Protein AF-A0A6C0KC96-F1 (afdb_monomer_lite)

Organism: NCBI:txid1070528

pLDDT: mean 75.8, std 28.26, range [30.97, 98.88]

Radius of gyration: 37.31 Å; chains: 1; bounding box: 125×74×124 Å

Foldseek 3Di:
DDDDDDDDDDDDDDDDDDDDDDDDDDDDDDDDDDDDDDDDDDDDDDDDDDDDDDDDDDDDDDDDDDDDDDDDDDDDDDDDDDDDDDDDDDDDDDDDDDDDDDDDDDDPPPPVVVVVVVVPPPPQQQFAFEKEWEDDLDDDTADDPPQAAEQEQECSDDPPDLSVCQRYQQHQDQDQDPQPRQTFRGNQLQLQLFWDWDPDDNVVSNVVSSPDNHRDNHDPPCVPTDGPFGDHPNGPDTHHPLRCCLVPVLVSSLVSRCPGPVLVVLLVCSSVHHYHYYYDNQTDADPVRHMHMDTDDLVVLLVVSPDPSTDDDSSNSSSCSSNVNDSVSND

Secondary structure (DSSP, 8-state):
-----------------------------------------------------------------------------------------------------------GGGTHHHHHHHTT----PPPPPEEEEEB-SSS-BPPPPTTPEEEE-STTS-TT-HHHHHH-TTS---EEPTTT--EESSHHHHHHHTEEETTS-HHHHHHHHHH--S--SS-TT-TTPPEEEE--TT----B-HHHHIIIIIHHHHHHHHTTSHHHHHHHHHHHTT--EEEEETTS-B-TT--B-EEE--HHHHHHHHH-SSS---HHHHHHHHHTT--HHHH-

Structure (mmCIF, N/CA/C/O backbone):
data_AF-A0A6C0KC96-F1
#
_entry.id   AF-A0A6C0KC96-F1
#
loop_
_atom_site.group_PDB
_atom_site.id
_atom_site.type_symbol
_atom_site.label_atom_id
_atom_site.label_alt_id
_atom_site.label_comp_id
_atom_site.label_asym_id
_atom_site.label_entity_id
_atom_site.label_seq_id
_atom_site.pdbx_PDB_ins_code
_atom_site.Cartn_x
_atom_site.Cartn_y
_atom_site.Cartn_z
_atom_site.occupancy
_atom_site.B_iso_or_equiv
_atom_site.auth_seq_id
_atom_site.auth_comp_id
_atom_site.auth_asym_id
_atom_site.auth_atom_id
_atom_site.pdbx_PDB_model_num
ATOM 1 N N . MET A 1 1 ? 73.145 14.443 21.685 1.00 40.41 1 MET A N 1
ATOM 2 C CA . MET A 1 1 ? 72.571 13.909 20.426 1.00 40.41 1 MET A CA 1
ATOM 3 C C . MET A 1 1 ? 71.221 14.600 20.221 1.00 40.41 1 MET A C 1
ATOM 5 O O . MET A 1 1 ? 70.406 14.509 21.122 1.00 40.41 1 MET A O 1
ATOM 9 N N . LYS A 1 2 ? 71.112 15.596 19.320 1.00 38.34 2 LYS A N 1
ATOM 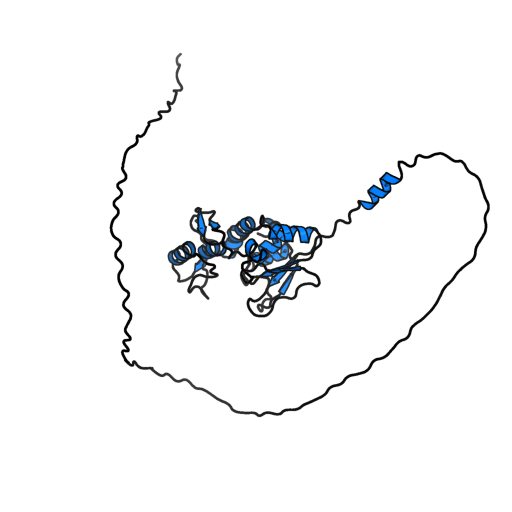10 C CA . LYS A 1 2 ? 70.450 15.511 17.985 1.00 38.34 2 LYS A CA 1
ATOM 11 C C . LYS A 1 2 ? 69.040 14.876 18.108 1.00 38.34 2 LYS A C 1
ATOM 13 O O . LYS A 1 2 ? 68.979 13.737 18.534 1.00 38.34 2 LYS A O 1
ATOM 18 N N . THR A 1 3 ? 67.893 15.512 17.833 1.00 42.28 3 THR A N 1
ATOM 19 C CA . THR A 1 3 ? 67.518 16.451 16.749 1.00 42.28 3 THR A CA 1
ATOM 20 C C . THR A 1 3 ? 66.146 17.107 17.020 1.00 42.28 3 THR A C 1
ATOM 22 O O . THR A 1 3 ? 65.276 16.501 17.635 1.00 42.28 3 THR A O 1
ATOM 25 N N . GLN A 1 4 ? 65.968 18.330 16.502 1.00 41.19 4 GLN A N 1
ATOM 26 C CA . GLN A 1 4 ? 64.713 19.087 16.335 1.00 41.19 4 GLN A CA 1
ATOM 27 C C . GLN A 1 4 ? 63.943 18.688 15.048 1.00 41.19 4 GLN A C 1
ATOM 29 O O . GLN A 1 4 ? 64.511 18.015 14.191 1.00 41.19 4 GLN A O 1
ATOM 34 N N . SER A 1 5 ? 62.748 19.291 14.873 1.00 40.44 5 SER A N 1
ATOM 35 C CA . SER A 1 5 ? 61.930 19.476 13.642 1.00 40.44 5 SER A CA 1
ATOM 36 C C . SER A 1 5 ? 60.898 18.388 13.317 1.00 40.44 5 SER A C 1
ATOM 38 O O . SER A 1 5 ? 61.163 17.213 13.499 1.00 40.44 5 SER A O 1
ATOM 40 N N . ALA A 1 6 ? 59.718 18.656 12.750 1.00 38.34 6 ALA A N 1
ATOM 41 C CA . ALA A 1 6 ? 58.955 19.867 12.431 1.00 38.34 6 ALA A CA 1
ATOM 42 C C . ALA A 1 6 ? 57.560 19.387 11.969 1.00 38.34 6 ALA A C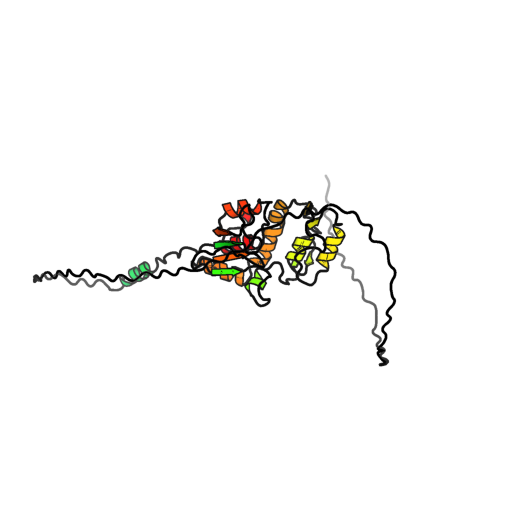 1
ATOM 44 O O . ALA A 1 6 ? 57.478 18.385 11.260 1.00 38.34 6 ALA A O 1
ATOM 45 N N . VAL A 1 7 ? 56.476 20.105 12.280 1.00 44.81 7 VAL A N 1
ATOM 46 C CA . VAL A 1 7 ? 55.175 19.906 11.611 1.00 44.81 7 VAL A CA 1
ATOM 47 C C . VAL A 1 7 ? 54.774 21.217 10.949 1.00 44.81 7 VAL A C 1
ATOM 49 O O . VAL A 1 7 ? 54.583 22.243 11.598 1.00 44.81 7 VAL A O 1
ATOM 52 N N . LYS A 1 8 ? 54.741 21.173 9.615 1.00 43.38 8 LYS A N 1
ATOM 53 C CA . LYS A 1 8 ? 54.469 22.292 8.716 1.00 43.38 8 LYS A CA 1
ATOM 54 C C . LYS A 1 8 ? 52.970 22.570 8.604 1.00 43.38 8 LYS A C 1
ATOM 56 O O . LYS A 1 8 ? 52.162 21.677 8.378 1.00 43.38 8 LYS A O 1
ATOM 61 N N . SER A 1 9 ? 52.678 23.864 8.677 1.00 37.19 9 SER A N 1
ATOM 62 C CA . SER A 1 9 ? 51.462 24.570 8.278 1.00 37.19 9 SER A CA 1
ATOM 63 C C . SER A 1 9 ? 51.056 24.289 6.821 1.00 37.19 9 SER A C 1
ATOM 65 O O . SER A 1 9 ? 51.895 24.354 5.919 1.00 37.19 9 SER A O 1
ATOM 67 N N . ILE A 1 10 ? 49.763 24.029 6.584 1.00 46.00 10 ILE A N 1
ATOM 68 C CA . ILE A 1 10 ? 49.153 23.978 5.247 1.00 46.00 10 ILE A CA 1
ATOM 69 C C . ILE A 1 10 ? 48.284 25.227 5.049 1.00 46.00 10 ILE A C 1
ATOM 71 O O . ILE A 1 10 ? 47.253 25.420 5.690 1.00 46.00 10 ILE A O 1
ATOM 75 N N . ARG A 1 11 ? 48.752 26.069 4.123 1.00 39.22 11 ARG A N 1
ATOM 76 C CA . ARG A 1 11 ? 48.100 27.247 3.538 1.00 39.22 11 ARG A CA 1
ATOM 77 C C . ARG A 1 11 ? 46.810 26.866 2.806 1.00 39.22 11 ARG A C 1
ATOM 79 O O . ARG A 1 11 ? 46.846 26.042 1.896 1.00 39.22 11 ARG A O 1
ATOM 86 N N . SER A 1 12 ? 45.721 27.584 3.080 1.00 38.50 12 SER A N 1
ATOM 87 C CA . SER A 1 12 ? 44.606 27.721 2.140 1.00 38.50 12 SER A CA 1
ATOM 88 C C . SER A 1 12 ? 44.938 28.825 1.125 1.00 38.50 12 SER A C 1
ATOM 90 O O . SER A 1 12 ? 45.419 29.905 1.473 1.00 38.50 12 SER A O 1
ATOM 92 N N . HIS A 1 13 ? 44.758 28.539 -0.163 1.00 39.88 13 HIS A N 1
ATOM 93 C CA . HIS A 1 13 ? 44.816 29.524 -1.242 1.00 39.88 13 HIS A CA 1
ATOM 94 C C . HIS A 1 13 ? 43.459 29.537 -1.938 1.00 39.88 13 HIS A C 1
ATOM 96 O O . HIS A 1 13 ? 43.096 28.622 -2.671 1.00 39.88 13 HIS A O 1
ATOM 102 N N . ARG A 1 14 ? 42.708 30.606 -1.673 1.00 38.00 14 ARG A N 1
ATOM 103 C CA . ARG A 1 14 ? 41.451 30.966 -2.325 1.00 38.00 14 ARG A CA 1
ATOM 104 C C . ARG A 1 14 ? 41.809 31.740 -3.596 1.00 38.00 14 ARG A C 1
ATOM 106 O O . ARG A 1 14 ? 42.224 32.891 -3.505 1.00 38.00 14 ARG A O 1
ATOM 113 N N . LYS A 1 15 ? 41.687 31.115 -4.771 1.00 40.84 15 LYS A N 1
ATOM 114 C CA . LYS A 1 15 ? 41.769 31.818 -6.061 1.00 40.84 15 LYS A CA 1
ATOM 115 C C . LYS A 1 15 ? 40.372 32.104 -6.600 1.00 40.84 15 LYS A C 1
ATOM 117 O O . LYS A 1 15 ? 39.540 31.216 -6.750 1.00 40.84 15 LYS A O 1
ATOM 122 N N . GLN A 1 16 ? 40.173 33.390 -6.854 1.00 40.06 16 GLN A N 1
ATOM 123 C CA . GLN A 1 16 ? 39.094 34.012 -7.604 1.00 40.06 16 GLN A CA 1
ATOM 124 C C . GLN A 1 16 ? 39.029 33.442 -9.028 1.00 40.06 16 GLN A C 1
ATOM 126 O O . GLN A 1 16 ? 40.066 33.223 -9.654 1.00 40.06 16 GLN A O 1
ATOM 131 N N . THR A 1 17 ? 37.822 33.282 -9.567 1.00 40.19 17 THR A N 1
ATOM 132 C CA . THR A 1 17 ? 37.597 33.257 -11.017 1.00 40.19 17 THR A CA 1
ATOM 133 C C . THR A 1 17 ? 36.576 34.322 -11.384 1.00 40.19 17 THR A C 1
ATOM 135 O O . THR A 1 17 ? 35.610 34.578 -10.667 1.00 40.19 17 THR A O 1
ATOM 138 N N . ALA A 1 18 ? 36.912 35.018 -12.463 1.00 36.16 18 ALA A N 1
ATOM 139 C CA . ALA A 1 18 ? 36.347 36.272 -12.900 1.00 36.16 18 ALA A CA 1
ATOM 140 C C . ALA A 1 18 ? 35.132 36.093 -13.817 1.00 36.16 18 ALA A C 1
ATOM 142 O O . ALA A 1 18 ? 34.969 35.089 -14.508 1.00 36.16 18 ALA A O 1
ATOM 143 N N . ALA A 1 19 ? 34.334 37.155 -13.846 1.00 36.44 19 ALA A N 1
ATOM 144 C CA . ALA A 1 19 ? 33.278 37.436 -14.798 1.00 36.44 19 ALA A CA 1
ATOM 145 C C . ALA A 1 19 ? 33.765 37.491 -16.257 1.00 36.44 19 ALA A C 1
ATOM 147 O O . ALA A 1 19 ? 34.846 38.015 -16.527 1.00 36.44 19 ALA A O 1
ATOM 148 N N . LYS A 1 20 ? 32.896 37.081 -17.195 1.00 36.94 20 LYS A N 1
ATOM 149 C CA . LYS A 1 20 ? 32.518 37.835 -18.412 1.00 36.94 20 LYS A CA 1
ATOM 150 C C . LYS A 1 20 ? 31.542 37.041 -19.293 1.00 36.94 20 LYS A C 1
ATOM 152 O O . LYS A 1 20 ? 31.580 35.819 -19.325 1.00 36.94 20 LYS A O 1
ATOM 157 N N . SER A 1 21 ? 30.795 37.811 -20.096 1.00 36.47 21 SER A N 1
ATOM 158 C CA . SER A 1 21 ? 29.948 37.455 -21.253 1.00 36.47 21 SER A CA 1
ATOM 159 C C . SER A 1 21 ? 28.468 37.161 -20.944 1.00 36.47 21 SER A C 1
ATOM 161 O O . SER A 1 21 ? 28.174 36.340 -20.093 1.00 36.47 21 SER A O 1
ATOM 163 N N . ARG A 1 22 ? 27.470 37.754 -21.619 1.00 38.72 22 ARG A N 1
ATOM 164 C CA . ARG A 1 22 ? 27.436 38.733 -22.724 1.00 38.72 22 ARG A CA 1
ATOM 165 C C . ARG A 1 22 ? 26.003 39.274 -22.870 1.00 38.72 22 ARG A C 1
ATOM 167 O O . ARG A 1 22 ? 25.051 38.723 -22.333 1.00 38.72 22 ARG A O 1
ATOM 174 N N . GLN A 1 23 ? 25.919 40.381 -23.594 1.00 37.22 23 GLN A N 1
ATOM 175 C CA . GLN A 1 23 ? 24.811 41.318 -23.728 1.00 37.22 23 GLN A CA 1
ATOM 176 C C . GLN A 1 23 ? 23.519 40.787 -24.361 1.00 37.22 23 GLN A C 1
ATOM 178 O O . GLN A 1 23 ? 23.512 40.003 -25.306 1.00 37.22 23 GLN A O 1
ATOM 183 N N . SER A 1 24 ? 22.438 41.405 -23.885 1.00 36.34 24 SER A N 1
ATOM 184 C CA . SER A 1 24 ? 21.162 41.635 -24.558 1.00 36.34 24 SER A CA 1
ATOM 185 C C . SER A 1 24 ? 21.343 42.212 -25.970 1.00 36.34 24 SER A C 1
ATOM 187 O O . SER A 1 24 ? 22.037 43.215 -26.128 1.00 36.34 24 SER A O 1
ATOM 189 N N . THR A 1 25 ? 20.605 41.695 -26.954 1.00 35.97 25 THR A N 1
ATOM 190 C CA . THR A 1 25 ? 19.983 42.543 -27.983 1.00 35.97 25 THR A CA 1
ATOM 191 C C . THR A 1 25 ? 18.600 42.015 -28.353 1.00 35.97 25 THR A C 1
ATOM 193 O O . THR A 1 25 ? 18.392 40.864 -28.722 1.00 35.97 25 THR A O 1
ATOM 196 N N . ARG A 1 26 ? 17.644 42.927 -28.210 1.00 34.97 26 ARG A N 1
ATOM 197 C CA . ARG A 1 26 ? 16.236 42.862 -28.577 1.00 34.97 26 ARG A CA 1
ATOM 198 C C . ARG A 1 26 ? 16.120 43.234 -30.058 1.00 34.97 26 ARG A C 1
ATOM 200 O O . ARG A 1 26 ? 16.542 44.323 -30.434 1.00 34.97 26 ARG A O 1
ATOM 207 N N . LYS A 1 27 ? 15.499 42.387 -30.879 1.00 36.56 27 LYS A N 1
ATOM 208 C CA . LYS A 1 27 ? 14.882 42.802 -32.149 1.00 36.56 27 LYS A CA 1
ATOM 209 C C . LYS A 1 27 ? 13.474 42.221 -32.235 1.00 36.56 27 LYS A C 1
ATOM 211 O O . LYS A 1 27 ? 13.284 41.016 -32.331 1.00 36.56 27 LYS A O 1
ATOM 216 N N . GLN A 1 28 ? 12.499 43.121 -32.155 1.00 39.00 28 GLN A N 1
ATOM 217 C CA . GLN A 1 28 ? 11.132 42.909 -32.615 1.00 39.00 28 GLN A CA 1
ATOM 218 C C . GLN A 1 28 ? 11.131 42.896 -34.146 1.00 39.00 28 GLN A C 1
ATOM 220 O O . GLN A 1 28 ? 11.844 43.699 -34.746 1.00 39.00 28 GLN A O 1
ATOM 225 N N . THR A 1 29 ? 10.300 42.060 -34.771 1.00 32.44 29 THR A N 1
ATOM 226 C CA . THR A 1 29 ? 9.434 42.469 -35.894 1.00 32.44 29 THR A CA 1
ATOM 227 C C . THR A 1 29 ? 8.488 41.347 -36.333 1.00 32.44 29 THR A C 1
ATOM 229 O O . THR A 1 29 ? 8.838 40.174 -36.337 1.00 32.44 29 THR A O 1
ATOM 232 N N . ALA A 1 30 ? 7.311 41.800 -36.774 1.00 33.97 30 ALA A N 1
ATOM 233 C CA . ALA A 1 30 ? 6.415 41.206 -37.766 1.00 33.97 30 ALA A CA 1
ATOM 234 C C . ALA A 1 30 ? 5.480 40.051 -37.356 1.00 33.97 30 ALA A C 1
ATOM 236 O O . ALA A 1 30 ? 5.694 38.872 -37.623 1.00 33.97 30 ALA A O 1
ATOM 237 N N . VAL A 1 31 ? 4.316 40.485 -36.870 1.00 39.34 31 VAL A N 1
ATOM 238 C CA . VAL A 1 31 ? 2.995 39.912 -37.159 1.00 39.34 31 VAL A CA 1
ATOM 239 C C . VAL A 1 31 ? 2.849 39.611 -38.658 1.00 39.34 31 VAL A C 1
ATOM 241 O O . VAL A 1 31 ? 2.975 40.517 -39.480 1.00 39.34 31 VAL A O 1
ATOM 244 N N . LYS A 1 32 ? 2.481 38.374 -39.009 1.00 38.28 32 LYS A N 1
ATOM 245 C CA . LYS A 1 32 ? 1.709 38.066 -40.223 1.00 38.28 32 LYS A CA 1
ATOM 246 C C . LYS A 1 32 ? 0.744 36.918 -39.946 1.00 38.28 32 LYS A C 1
ATOM 248 O O . LYS A 1 32 ? 1.119 35.757 -39.831 1.00 38.28 32 LYS A O 1
ATOM 253 N N . SER A 1 33 ? -0.525 37.293 -39.8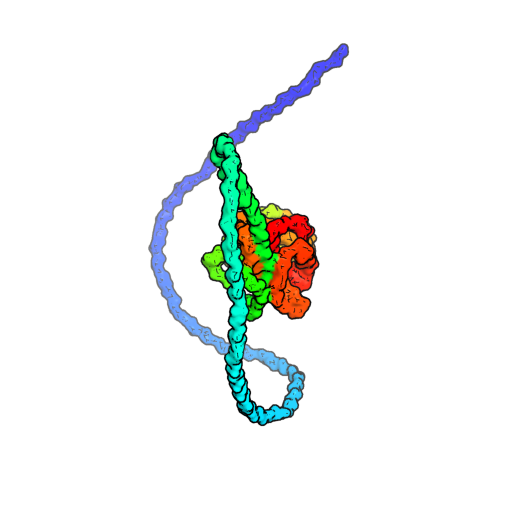52 1.00 39.94 33 SER A N 1
ATOM 254 C CA . SER A 1 33 ? -1.670 36.424 -40.061 1.00 39.94 33 SER A CA 1
ATOM 255 C C . SER A 1 33 ? -1.626 35.830 -41.473 1.00 39.94 33 SER A C 1
ATOM 257 O O . SER A 1 33 ? -1.272 36.531 -42.423 1.00 39.94 33 SER A O 1
ATOM 259 N N . ARG A 1 34 ? -2.033 34.563 -41.625 1.00 34.47 34 ARG A N 1
ATOM 260 C CA . ARG A 1 34 ? -2.891 34.100 -42.732 1.00 34.47 34 ARG A CA 1
ATOM 261 C C . ARG A 1 34 ? -3.211 32.603 -42.642 1.00 34.47 34 ARG A C 1
ATOM 263 O O . ARG A 1 34 ? -2.334 31.759 -42.723 1.00 34.47 34 ARG A O 1
ATOM 270 N N . ARG A 1 35 ? -4.526 32.365 -42.619 1.00 35.19 35 ARG A N 1
ATOM 271 C CA . ARG A 1 35 ? -5.287 31.346 -43.360 1.00 35.19 35 ARG A CA 1
ATOM 272 C C . ARG A 1 35 ? -5.022 29.860 -43.090 1.00 35.19 35 ARG A C 1
ATOM 274 O O . ARG A 1 35 ? -4.103 29.249 -43.618 1.00 35.19 35 ARG A O 1
ATOM 281 N N . SER A 1 36 ? -6.022 29.264 -42.444 1.00 39.75 36 SER A N 1
ATOM 282 C CA . SER A 1 36 ? -6.514 27.912 -42.716 1.00 39.75 36 SER A CA 1
ATOM 283 C C . SER A 1 36 ? -6.701 27.650 -44.218 1.00 39.75 36 SER A C 1
ATOM 285 O O . SER A 1 36 ? -7.145 28.543 -44.948 1.00 39.75 36 SER A O 1
ATOM 287 N N . PRO A 1 37 ? -6.544 26.387 -44.639 1.00 40.59 37 PRO A N 1
ATOM 288 C CA . PRO A 1 37 ? -7.444 25.826 -45.631 1.00 40.59 37 PRO A CA 1
ATOM 289 C C . PRO A 1 37 ? -8.103 24.538 -45.129 1.00 40.59 37 PRO A C 1
ATOM 291 O O . PRO A 1 37 ? -7.468 23.546 -44.780 1.00 40.59 37 PRO A O 1
ATOM 294 N N . SER A 1 38 ? -9.429 24.580 -45.148 1.00 34.31 38 SER A N 1
ATOM 295 C CA . SER A 1 38 ? -10.322 23.431 -45.211 1.00 34.31 38 SER A CA 1
ATOM 296 C C . SER A 1 38 ? -10.179 22.658 -46.531 1.00 34.31 38 SER A C 1
ATOM 298 O O . SER A 1 38 ? -9.883 23.268 -47.557 1.00 34.31 38 SER A O 1
ATOM 300 N N . LYS A 1 39 ? -10.637 21.395 -46.499 1.00 35.88 39 LYS A N 1
ATOM 301 C CA . LYS A 1 39 ? -10.998 20.478 -47.607 1.00 35.88 39 LYS A CA 1
ATOM 302 C C . LYS A 1 39 ? -9.859 19.583 -48.123 1.00 35.88 39 LYS A C 1
ATOM 304 O O . LYS A 1 39 ? -8.983 20.014 -48.854 1.00 35.88 39 LYS A O 1
ATOM 309 N N . SER A 1 40 ? -9.986 18.268 -47.957 1.00 33.56 40 SER A N 1
ATOM 310 C CA . SER A 1 40 ? -10.797 17.452 -48.872 1.00 33.56 40 SER A CA 1
ATOM 311 C C . SER A 1 40 ? -10.663 15.951 -48.587 1.00 33.56 40 SER A C 1
ATOM 313 O O . SER A 1 40 ? -9.598 15.393 -48.356 1.00 33.56 40 SER A O 1
ATOM 315 N N . ARG A 1 41 ? -11.833 15.325 -48.623 1.00 37.03 41 ARG A N 1
ATOM 316 C CA . ARG A 1 41 ? -12.138 13.904 -48.718 1.00 37.03 41 ARG A CA 1
ATOM 317 C C . ARG A 1 41 ? -11.405 13.278 -49.915 1.00 37.03 41 ARG A C 1
ATOM 319 O O . ARG A 1 41 ? -11.652 13.683 -51.046 1.00 37.03 41 ARG A O 1
ATOM 326 N N . LYS A 1 42 ? -10.591 12.246 -49.681 1.00 37.12 42 LYS A N 1
ATOM 327 C CA . LYS A 1 42 ? -10.262 11.231 -50.693 1.00 37.12 42 LYS A CA 1
ATOM 328 C C . LYS A 1 42 ? -10.606 9.854 -50.141 1.00 37.12 42 LYS A C 1
ATOM 330 O O . LYS A 1 42 ? -9.958 9.346 -49.235 1.00 37.12 42 LYS A O 1
ATOM 335 N N . GLN A 1 43 ? -11.686 9.302 -50.686 1.00 35.78 43 GLN A N 1
ATOM 336 C CA . GLN A 1 43 ? -11.931 7.870 -50.723 1.00 35.78 43 GLN A CA 1
ATOM 337 C C . GLN A 1 43 ? -10.942 7.263 -51.720 1.00 35.78 43 GLN A C 1
ATOM 339 O O . GLN A 1 43 ? -10.832 7.752 -52.843 1.00 35.78 43 GLN A O 1
ATOM 344 N N . THR A 1 44 ? -10.274 6.184 -51.334 1.00 35.62 44 THR A N 1
ATOM 345 C CA . THR A 1 44 ? -9.742 5.202 -52.278 1.00 35.62 44 THR A CA 1
ATOM 346 C C . THR A 1 44 ? -10.136 3.815 -51.804 1.00 35.62 44 THR A C 1
ATOM 348 O O . THR A 1 44 ? -10.041 3.464 -50.629 1.00 35.62 44 THR A O 1
ATOM 351 N N . ALA A 1 45 ? -10.676 3.078 -52.763 1.00 31.78 45 ALA A N 1
ATOM 352 C CA . ALA A 1 45 ? -11.253 1.763 -52.647 1.00 31.78 45 ALA A CA 1
ATOM 353 C C . ALA A 1 45 ? -10.184 0.661 -52.553 1.00 31.78 45 ALA A C 1
ATOM 355 O O . ALA A 1 45 ? -9.109 0.765 -53.135 1.00 31.78 45 ALA A O 1
ATOM 356 N N . VAL A 1 46 ? -10.567 -0.402 -51.840 1.00 32.84 46 VAL A N 1
ATOM 357 C CA . VAL A 1 46 ? -10.429 -1.824 -52.195 1.00 32.84 46 VAL A CA 1
ATOM 358 C C . VAL A 1 46 ? -9.070 -2.292 -52.734 1.00 32.84 46 VAL A C 1
ATOM 360 O O . VAL A 1 46 ? -8.742 -2.115 -53.903 1.00 32.84 46 VAL A O 1
ATOM 363 N N . LYS A 1 47 ? -8.384 -3.110 -51.925 1.00 35.28 47 LYS A N 1
ATOM 364 C CA . LYS A 1 47 ? -7.743 -4.333 -52.424 1.00 35.28 47 LYS A CA 1
ATOM 365 C C . LYS A 1 47 ? -7.937 -5.474 -51.428 1.00 35.28 47 LYS A C 1
ATOM 367 O O . LYS A 1 47 ? -7.510 -5.423 -50.279 1.00 35.28 47 LYS A O 1
ATOM 372 N N . SER A 1 48 ? -8.652 -6.471 -51.924 1.00 36.00 48 SER A N 1
ATOM 373 C CA . SER A 1 48 ? -8.896 -7.797 -51.38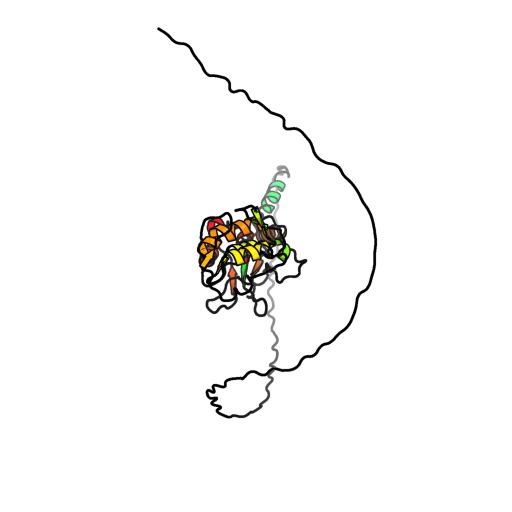2 1.00 36.00 48 SER A CA 1
ATOM 374 C C . SER A 1 48 ? -7.594 -8.547 -51.094 1.00 36.00 48 SER A C 1
ATOM 376 O O . SER A 1 48 ? -6.660 -8.506 -51.893 1.00 36.00 48 SER A O 1
ATOM 378 N N . ARG A 1 49 ? -7.558 -9.305 -49.991 1.00 35.00 49 ARG A N 1
ATOM 379 C CA . ARG A 1 49 ? -6.689 -10.482 -49.858 1.00 35.00 49 ARG A CA 1
ATOM 380 C C . ARG A 1 49 ? -7.282 -11.499 -48.878 1.00 35.00 49 ARG A C 1
ATOM 382 O O . ARG A 1 49 ? -7.271 -11.310 -47.670 1.00 35.00 49 ARG A O 1
ATOM 389 N N . GLN A 1 50 ? -7.848 -12.536 -49.495 1.00 36.56 50 GLN A N 1
ATOM 390 C CA . GLN A 1 50 ? -7.850 -13.952 -49.118 1.00 36.56 50 GLN A CA 1
ATOM 391 C C . GLN A 1 50 ? -7.913 -14.307 -47.626 1.00 36.56 50 GLN A C 1
ATOM 393 O O . GLN A 1 50 ? -6.907 -14.442 -46.936 1.00 36.56 50 GLN A O 1
ATOM 398 N N . SER A 1 51 ? -9.134 -14.614 -47.198 1.00 32.34 51 SER A N 1
ATOM 399 C CA . SER A 1 51 ? -9.434 -15.537 -46.111 1.00 32.34 51 SER A CA 1
ATOM 400 C C . SER A 1 51 ? -9.105 -16.975 -46.527 1.00 32.34 51 SER A C 1
ATOM 402 O O . SER A 1 51 ? -9.710 -17.497 -47.464 1.00 32.34 51 SER A O 1
ATO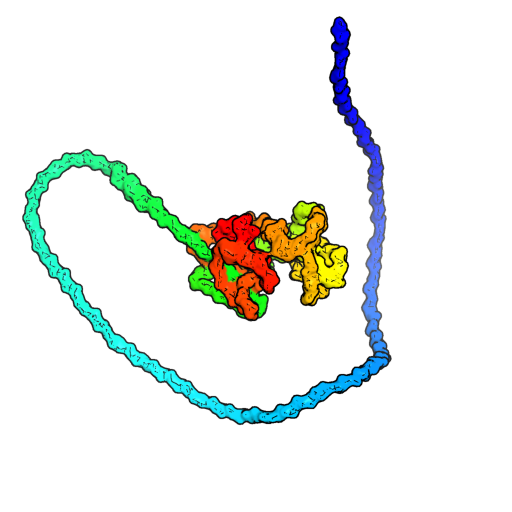M 404 N N . THR A 1 52 ? -8.198 -17.639 -45.811 1.00 37.38 52 THR A N 1
ATOM 405 C CA . THR A 1 52 ? -8.070 -19.099 -45.843 1.00 37.38 52 THR A CA 1
ATOM 406 C C . THR A 1 52 ? -8.882 -19.710 -44.706 1.00 37.38 52 THR A C 1
ATOM 408 O O . THR A 1 52 ? -8.638 -19.511 -43.519 1.00 37.38 52 THR A O 1
ATOM 411 N N . SER A 1 53 ? -9.901 -20.456 -45.113 1.00 32.28 53 SER A N 1
ATOM 412 C CA . SER A 1 53 ? -10.765 -21.296 -44.298 1.00 32.28 53 SER A CA 1
ATOM 413 C C . SER A 1 53 ? -10.028 -22.535 -43.790 1.00 32.28 53 SER A C 1
ATOM 415 O O . SER A 1 53 ? -9.487 -23.296 -44.593 1.00 32.28 53 SER A O 1
ATOM 417 N N . LYS A 1 54 ? -10.121 -22.831 -42.490 1.00 38.56 54 LYS A N 1
ATOM 418 C CA . LYS A 1 54 ? -10.108 -24.219 -42.005 1.00 38.56 54 LYS A CA 1
ATOM 419 C C . LYS A 1 54 ? -11.244 -24.433 -41.013 1.00 38.56 54 LYS A C 1
ATOM 421 O O . LYS A 1 54 ? -11.292 -23.842 -39.940 1.00 38.56 54 LYS A O 1
ATOM 426 N N . SER A 1 55 ? -12.175 -25.280 -41.442 1.00 34.38 55 SER A N 1
ATOM 427 C CA . SER A 1 55 ? -13.331 -25.754 -40.697 1.00 34.38 55 SER A CA 1
ATOM 428 C C . SER A 1 55 ? -12.916 -26.664 -39.540 1.00 34.38 55 SER A C 1
ATOM 430 O O . SER A 1 55 ? -12.044 -27.514 -39.730 1.00 34.38 55 SER A O 1
ATOM 432 N N . ARG A 1 56 ? -13.624 -26.603 -38.406 1.00 34.91 56 ARG A N 1
ATOM 433 C CA . ARG A 1 56 ? -13.867 -27.805 -37.597 1.00 34.91 56 ARG A CA 1
ATOM 434 C C . ARG A 1 56 ? -15.141 -27.676 -36.754 1.00 34.91 56 ARG A C 1
ATOM 436 O O . ARG A 1 56 ? -15.161 -27.009 -35.732 1.00 34.91 56 ARG A O 1
ATOM 443 N N . LYS A 1 57 ? -16.176 -28.348 -37.267 1.00 35.31 57 LYS A N 1
ATOM 444 C CA . LYS A 1 57 ? -17.289 -29.050 -36.601 1.00 35.31 57 LYS A CA 1
ATOM 445 C C . LYS A 1 57 ? -17.984 -28.361 -35.416 1.00 35.31 57 LYS A C 1
ATOM 447 O O . LYS A 1 57 ? -17.555 -28.457 -34.274 1.00 35.31 57 LYS A O 1
ATOM 452 N N . GLN A 1 58 ? -19.161 -27.815 -35.722 1.00 33.28 58 GLN A N 1
ATOM 453 C CA . GLN A 1 58 ? -20.290 -27.728 -34.800 1.00 33.28 58 GLN A CA 1
ATOM 454 C C . GLN A 1 58 ? -20.957 -29.107 -34.683 1.00 33.28 58 GLN A C 1
ATOM 456 O O . GLN A 1 58 ? -21.231 -29.751 -35.695 1.00 33.28 58 GLN A O 1
ATOM 461 N N . THR A 1 59 ? -21.275 -29.522 -33.462 1.00 33.78 59 THR A N 1
ATOM 462 C CA . THR A 1 59 ? -22.342 -30.487 -33.174 1.00 33.78 59 THR A CA 1
ATOM 463 C C . THR A 1 59 ? -23.390 -29.760 -32.349 1.00 33.78 59 THR A C 1
ATOM 465 O O . THR A 1 59 ? -23.152 -29.416 -31.194 1.00 33.78 59 THR A O 1
ATOM 468 N N . ALA A 1 60 ? -24.535 -29.496 -32.974 1.00 30.97 60 ALA A N 1
ATOM 469 C CA . ALA A 1 60 ? -25.757 -29.075 -32.313 1.00 30.97 60 ALA A CA 1
ATOM 470 C C . ALA A 1 60 ? -26.569 -30.326 -31.956 1.00 30.97 60 ALA A C 1
ATOM 472 O O . ALA A 1 60 ? -26.820 -31.161 -32.824 1.00 30.97 60 ALA A O 1
ATOM 473 N N . VAL A 1 61 ? -27.020 -30.429 -30.706 1.00 34.31 61 VAL A N 1
ATOM 474 C CA . VAL A 1 61 ? -28.131 -31.308 -30.325 1.00 34.31 61 VAL A CA 1
ATOM 475 C C . VAL A 1 61 ? -29.259 -30.433 -29.794 1.00 34.31 61 VAL A C 1
ATOM 477 O O . VAL A 1 61 ? -29.066 -29.540 -28.972 1.00 34.31 61 VAL A O 1
ATOM 480 N N . LYS A 1 62 ? -30.431 -30.679 -30.376 1.00 35.75 62 LYS A N 1
ATOM 481 C CA . LYS A 1 62 ? -31.708 -30.000 -30.195 1.00 35.75 62 LYS A CA 1
ATOM 482 C C . LYS A 1 62 ? -32.379 -30.329 -28.854 1.00 35.75 62 LYS A C 1
ATOM 484 O O . LYS A 1 62 ? -32.298 -31.446 -28.359 1.00 35.75 62 LYS A O 1
ATOM 489 N N . SER A 1 63 ? -33.246 -29.387 -28.476 1.00 32.75 63 SER A N 1
ATOM 490 C CA . SER A 1 63 ? -34.569 -29.556 -27.844 1.00 32.75 63 SER A CA 1
ATOM 491 C C . SER A 1 63 ? -34.658 -29.821 -26.338 1.00 32.75 63 SER A C 1
ATOM 493 O O . SER A 1 63 ? -34.255 -30.867 -25.849 1.00 32.75 63 SER A O 1
ATOM 495 N N . ARG A 1 64 ? -35.342 -28.922 -25.618 1.00 33.88 64 ARG A N 1
ATOM 496 C CA . ARG A 1 64 ? -36.773 -29.017 -25.235 1.00 33.88 64 ARG A CA 1
ATOM 497 C C . ARG A 1 64 ? -37.140 -27.760 -24.427 1.00 33.88 64 ARG A C 1
ATOM 499 O O . ARG A 1 64 ? -36.398 -27.349 -23.550 1.00 33.88 64 ARG A O 1
ATOM 506 N N . GLN A 1 65 ? -38.064 -26.948 -24.933 1.00 35.38 65 GLN A N 1
ATOM 507 C CA . GLN A 1 65 ? -39.494 -26.924 -24.594 1.00 35.38 65 GLN A CA 1
ATOM 508 C C . GLN A 1 65 ? -39.808 -26.350 -23.200 1.00 35.38 65 GLN A C 1
ATOM 510 O O . GLN A 1 65 ? -39.467 -26.895 -22.159 1.00 35.38 65 GLN A O 1
ATOM 515 N N . SER A 1 66 ? -40.493 -25.215 -23.266 1.00 38.50 66 SER A N 1
ATOM 516 C CA . SER A 1 66 ? -41.183 -24.442 -22.239 1.00 38.50 66 SER A CA 1
ATOM 517 C C . SER A 1 66 ? -42.198 -25.233 -21.412 1.00 38.50 66 SER A C 1
ATOM 519 O O . SER A 1 66 ? -42.975 -25.977 -21.999 1.00 38.50 66 SER A O 1
ATOM 521 N N . THR A 1 67 ? -42.348 -24.882 -20.130 1.00 34.19 67 THR A N 1
ATOM 522 C CA . THR A 1 67 ? -43.669 -24.729 -19.488 1.00 34.19 67 THR A CA 1
ATOM 523 C C . THR A 1 67 ? -43.613 -23.723 -18.340 1.00 34.19 67 THR A C 1
ATOM 525 O O . THR A 1 67 ? -42.855 -23.872 -17.385 1.00 34.19 67 THR A O 1
ATOM 528 N N . SER A 1 68 ? -44.484 -22.725 -18.432 1.00 37.09 68 SER A N 1
ATOM 529 C CA . SER A 1 68 ? -45.005 -21.892 -17.350 1.00 37.09 68 SER A CA 1
ATOM 530 C C . SER A 1 68 ? -45.653 -22.716 -16.231 1.00 37.09 68 SER A C 1
ATOM 532 O O . SER A 1 68 ? -46.369 -23.668 -16.541 1.00 37.09 68 SER A O 1
ATOM 534 N N . LYS A 1 69 ? -45.561 -22.266 -14.972 1.00 36.56 69 LYS A N 1
ATOM 535 C CA . LYS A 1 69 ? -46.692 -22.304 -14.027 1.00 36.56 69 LYS A CA 1
ATOM 536 C C . LYS A 1 69 ? -46.480 -21.381 -12.826 1.00 36.56 69 LYS A C 1
ATOM 538 O O . LYS A 1 69 ? -45.393 -21.207 -12.294 1.00 36.56 69 LYS A O 1
ATOM 543 N N . SER A 1 70 ? -47.594 -20.766 -12.478 1.00 31.34 70 SER A N 1
ATOM 544 C CA . SER A 1 70 ? -47.846 -19.703 -11.524 1.00 31.34 70 SER A CA 1
ATOM 545 C C . SER A 1 70 ? -47.993 -20.179 -10.072 1.00 31.34 70 SER A C 1
ATOM 547 O O . SER A 1 70 ? -48.445 -21.298 -9.848 1.00 31.34 70 SER A O 1
ATOM 549 N N . ARG A 1 71 ? -47.894 -19.207 -9.150 1.00 33.91 71 ARG A N 1
ATOM 550 C CA . ARG A 1 71 ? -48.767 -19.029 -7.965 1.00 33.91 71 ARG A CA 1
ATOM 551 C C . ARG A 1 71 ? -48.507 -19.947 -6.758 1.00 33.91 71 ARG A C 1
ATOM 553 O O . ARG A 1 71 ? -48.868 -21.115 -6.771 1.00 33.91 71 ARG A O 1
ATOM 560 N N . LYS A 1 72 ? -48.110 -19.336 -5.634 1.00 34.25 72 LYS A N 1
ATOM 561 C CA . LYS A 1 72 ? -48.973 -19.220 -4.439 1.00 34.25 72 LYS A CA 1
ATOM 562 C C . LYS A 1 72 ? -48.381 -18.260 -3.402 1.00 34.25 72 LYS A C 1
ATOM 564 O O . LYS A 1 72 ? -47.289 -18.454 -2.890 1.00 34.25 72 LYS A O 1
ATOM 569 N N . GLN A 1 73 ? -49.169 -17.227 -3.117 1.00 38.06 73 GLN A N 1
ATOM 570 C CA . GLN A 1 73 ? -49.158 -16.475 -1.870 1.00 38.06 73 GLN A CA 1
ATOM 571 C C . GLN A 1 73 ? -49.570 -17.406 -0.724 1.00 38.06 73 GLN A C 1
ATOM 573 O O . GLN A 1 73 ? -50.523 -18.167 -0.888 1.00 38.06 73 GLN A O 1
ATOM 578 N N . THR A 1 74 ? -48.958 -17.247 0.445 1.00 33.19 74 THR A N 1
ATOM 579 C CA . THR A 1 74 ? -49.621 -17.509 1.728 1.00 33.19 74 THR A CA 1
ATOM 580 C C . THR A 1 74 ? -49.142 -16.486 2.747 1.00 33.19 74 THR A C 1
ATOM 582 O O . THR A 1 74 ? -48.008 -16.533 3.215 1.00 33.19 74 THR A O 1
ATOM 585 N N . ALA A 1 75 ? -50.038 -15.557 3.070 1.00 33.59 75 ALA A N 1
ATOM 586 C CA . ALA A 1 75 ? -50.024 -14.779 4.293 1.00 33.59 75 ALA A CA 1
ATOM 587 C C . ALA A 1 75 ? -50.557 -15.659 5.434 1.00 33.59 75 ALA A C 1
ATOM 589 O O . ALA A 1 75 ? -51.585 -16.314 5.257 1.00 33.59 75 ALA A O 1
ATOM 590 N N . VAL A 1 76 ? -49.920 -15.641 6.609 1.00 37.16 76 VAL A N 1
ATOM 591 C CA . VAL A 1 76 ? -50.519 -16.169 7.846 1.00 37.16 76 VAL A CA 1
ATOM 592 C C . VAL A 1 76 ? -50.292 -15.189 8.999 1.00 37.16 76 VAL A C 1
ATOM 594 O O . VAL A 1 76 ? -49.194 -15.019 9.512 1.00 37.16 76 VAL A O 1
ATOM 597 N N . LYS A 1 77 ? -51.399 -14.515 9.318 1.00 36.50 77 LYS A N 1
ATOM 598 C CA . LYS A 1 77 ? -51.988 -14.197 10.629 1.00 36.50 77 LYS A CA 1
ATOM 599 C C . LYS A 1 77 ? -51.095 -14.129 11.881 1.00 36.50 77 LYS A C 1
ATOM 601 O O . LYS A 1 77 ? -50.641 -15.131 12.419 1.00 36.50 77 LYS A O 1
ATOM 606 N N . SER A 1 78 ? -51.047 -12.904 12.404 1.00 36.06 78 SER A N 1
ATOM 607 C CA . SER A 1 78 ? -51.248 -12.497 13.804 1.00 36.06 78 SER A CA 1
ATOM 608 C C . SER A 1 78 ? -51.616 -13.569 14.846 1.00 36.06 78 SER A C 1
ATOM 610 O O . SER A 1 78 ? -52.608 -14.285 14.711 1.00 36.06 78 SER A O 1
ATOM 612 N N . ARG A 1 79 ? -50.946 -13.502 16.008 1.00 35.84 79 ARG A N 1
ATOM 613 C CA . ARG A 1 79 ? -51.560 -13.783 17.317 1.00 35.84 79 ARG A CA 1
ATOM 614 C C . ARG A 1 79 ? -51.012 -12.861 18.414 1.00 35.84 79 ARG A C 1
ATOM 616 O O . ARG A 1 79 ? -49.813 -12.776 18.650 1.00 35.84 79 ARG A O 1
ATOM 623 N N . ARG A 1 80 ? -51.961 -12.164 19.042 1.00 33.59 80 ARG A N 1
ATOM 624 C CA . ARG A 1 80 ? -51.891 -11.354 20.267 1.00 33.59 80 ARG A CA 1
ATOM 625 C C . ARG A 1 80 ? -51.543 -12.211 21.500 1.00 33.59 80 ARG A C 1
ATOM 627 O O . ARG A 1 80 ? -52.108 -13.288 21.624 1.00 33.59 80 ARG A O 1
ATOM 634 N N . SER A 1 81 ? -50.711 -11.629 22.381 1.00 37.91 81 SER A N 1
ATOM 635 C CA . SER A 1 81 ? -50.853 -11.417 23.851 1.00 37.91 81 SER A CA 1
ATOM 636 C C . SER A 1 81 ? -51.201 -12.621 24.767 1.00 37.91 81 SER A C 1
ATOM 638 O O . SER A 1 81 ? -52.052 -13.423 24.405 1.00 37.91 81 SER A O 1
ATOM 640 N N . PRO A 1 82 ? -50.650 -12.718 26.007 1.00 44.28 82 PRO A N 1
ATOM 641 C CA . PRO A 1 82 ? -51.023 -11.774 27.067 1.00 44.28 82 PRO A CA 1
ATOM 642 C C . PRO A 1 82 ? -49.944 -11.362 28.088 1.00 44.28 82 PRO A C 1
ATOM 644 O O . PRO A 1 82 ? -49.011 -12.080 28.437 1.00 44.28 82 PRO A O 1
ATOM 647 N N . SER A 1 83 ? -50.206 -10.172 28.623 1.00 34.78 83 SER A N 1
ATOM 648 C CA . SER A 1 83 ? -49.756 -9.596 29.886 1.00 34.78 83 SER A CA 1
ATOM 649 C C . SER A 1 83 ? -49.846 -10.552 31.081 1.00 34.78 83 SER A C 1
ATOM 651 O O . SER A 1 83 ? -50.890 -11.172 31.299 1.00 34.78 83 SER A O 1
ATOM 653 N N . LYS A 1 84 ? -48.827 -10.535 31.949 1.00 40.47 84 LYS A N 1
ATOM 654 C CA . LYS A 1 84 ? -48.984 -10.887 33.364 1.00 40.47 84 LYS A CA 1
ATOM 655 C C . LYS A 1 84 ? -48.506 -9.755 34.263 1.00 40.47 84 LYS A C 1
ATOM 657 O O . LYS A 1 84 ? -47.436 -9.182 34.106 1.00 40.47 84 LYS A O 1
ATOM 662 N N . SER A 1 85 ? -49.404 -9.454 35.181 1.00 35.19 85 SER A N 1
ATOM 663 C CA . SER A 1 85 ? -49.429 -8.412 36.185 1.00 35.19 85 SER A CA 1
ATOM 664 C C . SER A 1 85 ? -48.749 -8.831 37.494 1.00 35.19 85 SER A C 1
ATOM 666 O O . SER A 1 85 ? -48.798 -10.004 37.854 1.00 35.19 85 SER A O 1
ATOM 668 N N . ARG A 1 86 ? -48.370 -7.813 38.281 1.00 35.91 86 ARG A N 1
ATOM 669 C CA . ARG A 1 86 ? -48.551 -7.727 39.747 1.00 35.91 86 ARG A CA 1
ATOM 670 C C . ARG A 1 86 ? -47.587 -8.531 40.636 1.00 35.91 86 ARG A C 1
ATOM 672 O O . ARG A 1 86 ? -47.720 -9.738 40.778 1.00 35.91 86 ARG A O 1
ATOM 679 N N . LYS A 1 87 ? -46.783 -7.798 41.418 1.00 38.78 87 LYS A N 1
ATOM 680 C CA . LYS A 1 87 ? -46.879 -7.793 42.893 1.00 38.78 87 LYS A CA 1
ATOM 681 C C . LYS A 1 87 ? -46.138 -6.590 43.492 1.00 38.78 87 LYS A C 1
ATOM 683 O O . LYS A 1 87 ? -44.923 -6.483 43.421 1.00 38.78 87 LYS A O 1
ATOM 688 N N . GLN A 1 88 ? -46.930 -5.690 44.071 1.00 39.06 88 GLN A N 1
ATOM 689 C CA . GLN A 1 88 ? -46.518 -4.746 45.103 1.00 39.06 88 GLN A CA 1
ATOM 690 C C . GLN A 1 88 ? -46.421 -5.505 46.431 1.00 39.06 88 GLN A C 1
ATOM 692 O O . GLN A 1 88 ? -47.307 -6.303 46.738 1.00 39.06 88 GLN A O 1
ATOM 697 N N . THR A 1 89 ? -45.421 -5.186 47.246 1.00 37.41 89 THR A N 1
ATOM 698 C CA . THR A 1 89 ? -45.472 -5.387 48.698 1.00 37.41 89 THR A CA 1
ATOM 699 C C . THR A 1 89 ? -44.909 -4.147 49.372 1.00 37.41 89 THR A C 1
ATOM 701 O O . THR A 1 89 ? -43.708 -3.895 49.337 1.00 37.41 89 THR A O 1
ATOM 704 N N . ALA A 1 90 ? -45.811 -3.373 49.968 1.00 36.59 90 ALA A N 1
ATOM 705 C CA . ALA A 1 90 ? -45.516 -2.397 51.001 1.00 36.59 90 ALA A CA 1
ATOM 706 C C . ALA A 1 90 ? -45.497 -3.122 52.355 1.00 36.59 90 ALA A C 1
ATOM 708 O O . ALA A 1 90 ? -46.408 -3.900 52.637 1.00 36.59 90 ALA A O 1
ATOM 709 N N . VAL A 1 91 ? -44.504 -2.846 53.206 1.00 42.09 91 VAL A N 1
ATOM 710 C CA . VAL A 1 91 ? -44.562 -3.186 54.635 1.00 42.09 91 VAL A CA 1
ATOM 711 C C . VAL A 1 91 ? -44.152 -1.982 55.480 1.00 42.09 91 VAL A C 1
ATOM 713 O O . VAL A 1 91 ? -43.245 -1.220 55.158 1.00 42.09 91 VAL A O 1
ATOM 716 N N . LYS A 1 92 ? -44.936 -1.847 56.547 1.00 41.50 92 LYS A N 1
ATOM 717 C CA . LYS A 1 92 ? -45.108 -0.794 57.542 1.00 41.50 92 LYS A CA 1
ATOM 718 C C . LYS A 1 92 ? -43.864 -0.404 58.357 1.00 41.50 92 LYS A C 1
ATOM 720 O O . LYS A 1 92 ? -43.115 -1.241 58.844 1.00 41.50 92 LYS A O 1
ATOM 725 N N . SER A 1 93 ? -43.791 0.907 58.591 1.00 38.09 93 SER A N 1
ATOM 726 C CA . SER A 1 93 ? -43.441 1.645 59.819 1.00 38.09 93 SER A CA 1
ATOM 727 C C . SER A 1 93 ? -42.999 0.883 61.084 1.00 38.09 93 SER A C 1
ATOM 729 O O . SER A 1 93 ? -43.760 0.081 61.629 1.00 38.09 93 SER A O 1
ATOM 731 N N . ARG A 1 94 ? -41.903 1.353 61.701 1.00 39.66 94 ARG A N 1
ATOM 732 C CA . ARG A 1 94 ? -41.743 1.402 63.167 1.00 39.66 94 ARG A CA 1
ATOM 733 C C . ARG A 1 94 ? -40.957 2.649 63.605 1.00 39.66 94 ARG A C 1
ATOM 735 O O . ARG A 1 94 ? -39.942 3.001 63.016 1.00 39.66 94 ARG A O 1
ATOM 742 N N . ARG A 1 95 ? -41.505 3.320 64.622 1.00 36.62 95 ARG A N 1
ATOM 743 C CA . ARG A 1 95 ? -41.045 4.546 65.301 1.00 36.62 95 ARG A CA 1
ATOM 744 C C . ARG A 1 95 ? -39.875 4.251 66.267 1.00 36.62 95 ARG A C 1
ATOM 746 O O . ARG A 1 95 ? -39.942 3.262 66.981 1.00 36.62 95 ARG A O 1
ATOM 753 N N . SER A 1 96 ? -38.887 5.157 66.253 1.00 39.78 96 SER A N 1
ATOM 754 C CA . SER A 1 96 ? -37.997 5.753 67.290 1.00 39.78 96 SER A CA 1
ATOM 755 C C . SER A 1 96 ? -37.689 5.011 68.619 1.00 39.78 96 SER A C 1
ATOM 757 O O . SER A 1 96 ? -38.586 4.411 69.199 1.00 39.78 96 SER A O 1
ATOM 759 N N . PRO A 1 97 ? -36.471 5.171 69.206 1.00 49.91 97 PRO A N 1
ATOM 760 C CA . PRO A 1 97 ? -36.183 6.401 69.957 1.00 49.91 97 PRO A CA 1
ATOM 761 C C . PRO A 1 97 ? -34.770 7.009 69.815 1.00 49.91 97 PRO A C 1
ATOM 763 O O . PRO A 1 97 ? -33.764 6.383 69.496 1.00 49.91 97 PRO A O 1
ATOM 766 N N . ARG A 1 98 ? -34.780 8.302 70.132 1.00 41.94 98 ARG A N 1
ATOM 767 C CA . ARG A 1 98 ? -33.736 9.319 70.283 1.00 41.94 98 ARG A CA 1
ATOM 768 C C . ARG A 1 98 ? -32.610 8.884 71.241 1.00 41.94 98 ARG A C 1
ATOM 770 O O . ARG A 1 98 ? -32.887 8.597 72.401 1.00 41.94 98 ARG A O 1
ATOM 777 N N . LYS A 1 99 ? -31.344 8.967 70.811 1.00 42.50 99 LYS A N 1
ATOM 778 C CA . LYS A 1 99 ? -30.194 9.187 71.709 1.00 42.50 99 LYS A CA 1
ATOM 779 C C . LYS A 1 99 ? -29.229 10.206 71.106 1.00 42.50 99 LYS A C 1
ATOM 781 O O . LYS A 1 99 ? -28.735 10.061 69.993 1.00 42.50 99 LYS A O 1
ATOM 786 N N . SER A 1 100 ? -29.023 11.260 71.881 1.00 49.62 100 SER A N 1
ATOM 787 C CA . SER A 1 100 ? -28.069 12.344 71.710 1.00 49.62 100 SER A CA 1
ATOM 788 C C . SER A 1 100 ? -26.632 11.822 71.673 1.00 49.62 100 SER A C 1
ATOM 790 O O . SER A 1 100 ? -26.228 11.038 72.531 1.00 49.62 100 SER A O 1
ATOM 792 N N . ARG A 1 101 ? -25.818 12.298 70.721 1.00 45.19 101 ARG A N 1
ATOM 793 C CA . ARG A 1 101 ? -24.357 12.269 70.877 1.00 45.19 101 ARG A CA 1
ATOM 794 C C . ARG A 1 101 ? -23.645 13.276 69.969 1.00 45.19 101 ARG A C 1
ATOM 796 O O . ARG A 1 101 ? -23.583 13.112 68.759 1.00 45.19 101 ARG A O 1
ATOM 803 N N . ARG A 1 102 ? -23.091 14.292 70.639 1.00 43.22 102 ARG A N 1
ATOM 804 C CA . ARG A 1 102 ? -21.833 15.009 70.365 1.00 43.22 102 ARG A CA 1
ATOM 805 C C . ARG A 1 102 ? -21.559 15.433 68.915 1.00 43.22 102 ARG A C 1
ATOM 807 O O . ARG A 1 102 ? -20.978 14.703 68.118 1.00 43.22 102 ARG A O 1
ATOM 814 N N . SER A 1 103 ? -21.832 16.708 68.658 1.00 42.97 103 SER A N 1
ATOM 815 C CA . SER A 1 103 ? -21.228 17.489 67.584 1.00 42.97 103 SER A CA 1
ATOM 816 C C . SER A 1 103 ? -19.712 17.609 67.784 1.00 42.97 103 SER A C 1
ATOM 818 O O . SER A 1 103 ? -19.244 18.395 68.608 1.00 42.97 103 SER A O 1
ATOM 820 N N . THR A 1 104 ? -18.929 16.871 67.002 1.00 46.59 104 THR A N 1
ATOM 821 C CA . THR A 1 104 ? -17.556 17.271 66.678 1.00 46.59 104 THR A CA 1
ATOM 822 C C . THR A 1 104 ? -17.567 17.852 65.269 1.00 46.59 104 THR A C 1
ATOM 824 O O . THR A 1 104 ? -17.841 17.164 64.286 1.00 46.59 104 THR A O 1
ATOM 827 N N . LYS A 1 105 ? -17.324 19.165 65.176 1.00 50.38 105 LYS A N 1
ATOM 828 C CA . LYS A 1 105 ? -17.087 19.882 63.919 1.00 50.38 105 LYS A CA 1
ATOM 829 C C . LYS A 1 105 ? -15.873 19.248 63.229 1.00 50.38 105 LYS A C 1
ATOM 831 O O . LYS A 1 105 ? -14.735 19.566 63.555 1.00 50.38 105 LYS A O 1
ATOM 836 N N . ARG A 1 106 ? -16.109 18.335 62.285 1.00 50.28 106 ARG A N 1
ATOM 837 C CA . ARG A 1 106 ? -15.117 17.923 61.285 1.00 50.28 106 ARG A CA 1
ATOM 838 C C . ARG A 1 106 ? -15.374 18.710 60.005 1.00 50.28 106 ARG A C 1
ATOM 840 O O . ARG A 1 106 ? -16.456 18.652 59.430 1.00 50.28 106 ARG A O 1
ATOM 847 N N . SER A 1 107 ? -14.358 19.460 59.606 1.00 51.09 107 SER A N 1
ATOM 848 C CA . SER A 1 107 ? -14.335 20.408 58.497 1.00 51.09 107 SER A CA 1
ATOM 849 C C . SER A 1 107 ? -14.816 19.796 57.162 1.00 51.09 107 SER A C 1
ATOM 851 O O . SER A 1 107 ? -14.388 18.687 56.825 1.00 51.09 107 SER A O 1
ATOM 853 N N . PRO A 1 108 ? -15.615 20.508 56.337 1.00 50.75 108 PRO A N 1
ATOM 854 C CA . PRO A 1 108 ? -16.174 19.980 55.078 1.00 50.75 108 PRO A CA 1
ATOM 855 C C . PRO A 1 108 ? -15.151 19.735 53.950 1.00 50.75 108 PRO A C 1
ATOM 857 O O . PRO A 1 108 ? -15.485 19.193 52.900 1.00 50.75 108 PRO A O 1
ATOM 860 N N . ILE A 1 109 ? -13.885 20.113 54.140 1.00 52.31 109 ILE A N 1
ATOM 861 C CA . ILE A 1 109 ? -12.921 20.292 53.042 1.00 52.31 109 ILE A CA 1
ATOM 862 C C . ILE A 1 109 ? -12.330 18.964 52.519 1.00 52.31 109 ILE A C 1
ATOM 864 O O . ILE A 1 109 ? -11.823 18.906 51.400 1.00 52.31 109 ILE A O 1
ATOM 868 N N . LYS A 1 110 ? -12.427 17.852 53.264 1.00 47.94 110 LYS A N 1
ATOM 869 C CA . LYS A 1 110 ? -11.816 16.566 52.851 1.00 47.94 110 LYS A CA 1
ATOM 870 C C . LYS A 1 110 ? -12.751 15.584 52.128 1.00 47.94 110 LYS A C 1
ATOM 872 O O . LYS A 1 110 ? -12.248 14.635 51.534 1.00 47.94 110 LYS A O 1
ATOM 877 N N . LYS A 1 111 ? -14.075 15.796 52.111 1.00 45.81 111 LYS A N 1
ATOM 878 C CA . LYS A 1 111 ? -15.011 14.891 51.402 1.00 45.81 111 LYS A CA 1
ATOM 879 C C . LYS A 1 111 ? -15.142 15.197 49.903 1.00 45.81 111 LYS A C 1
ATOM 881 O O . LYS A 1 111 ? -15.267 14.271 49.112 1.00 45.81 111 LYS A O 1
ATOM 886 N N . ILE A 1 112 ? -14.978 16.459 49.499 1.00 50.19 112 ILE A N 1
ATOM 887 C CA . ILE A 1 112 ? -15.112 16.889 48.093 1.00 50.19 112 ILE A CA 1
ATOM 888 C C . ILE A 1 112 ? -13.923 16.426 47.226 1.00 50.19 112 ILE A C 1
ATOM 890 O O . ILE A 1 112 ? -14.090 16.153 46.038 1.00 50.19 112 ILE A O 1
ATOM 894 N N . LYS A 1 113 ? -12.730 16.238 47.814 1.00 47.19 113 LYS A N 1
ATOM 895 C CA . LYS A 1 113 ? -11.529 15.775 47.086 1.00 47.19 113 LYS A CA 1
ATOM 896 C C . LYS A 1 113 ? -11.535 14.287 46.712 1.00 47.19 113 LYS A C 1
ATOM 898 O O . LYS A 1 113 ? -10.774 13.899 45.834 1.00 47.19 113 LYS A O 1
ATOM 903 N N . ASN A 1 114 ? -12.373 13.453 47.336 1.00 47.81 114 ASN A N 1
ATOM 904 C CA . ASN A 1 114 ? -12.430 12.016 47.025 1.00 47.81 114 ASN A CA 1
ATOM 905 C C . ASN A 1 114 ? -13.524 11.647 46.010 1.00 47.81 114 ASN A C 1
ATOM 907 O O . ASN A 1 114 ? -13.371 10.661 45.293 1.00 47.81 114 ASN A O 1
ATOM 911 N N . GLU A 1 115 ? -14.583 12.447 45.875 1.00 49.03 115 GLU A N 1
ATOM 912 C CA . GLU A 1 115 ? -15.617 12.250 44.844 1.00 49.03 115 GLU A CA 1
ATOM 913 C C . GLU A 1 115 ? -15.161 12.737 43.461 1.00 49.03 115 GLU A C 1
ATOM 915 O O . GLU A 1 115 ? -15.415 12.086 42.447 1.00 49.03 115 GLU A O 1
ATOM 920 N N . SER A 1 116 ? -14.371 13.812 43.427 1.00 48.91 116 SER A N 1
ATOM 921 C CA . SER A 1 116 ? -13.690 14.299 42.219 1.00 48.91 116 SER A CA 1
ATOM 922 C C . SER A 1 116 ? -12.540 13.383 41.768 1.00 48.91 116 SER A C 1
ATOM 924 O O . SER A 1 116 ? -12.248 13.306 40.577 1.00 48.91 116 SER A O 1
ATOM 926 N N . ARG A 1 117 ? -11.944 12.599 42.682 1.00 48.56 117 ARG A N 1
ATOM 927 C CA . ARG A 1 117 ? -10.969 11.540 42.345 1.00 48.56 117 ARG A CA 1
ATOM 928 C C . ARG A 1 117 ? -11.630 10.244 41.859 1.00 48.56 117 ARG A C 1
ATOM 930 O O . ARG A 1 117 ? -11.065 9.568 41.007 1.00 48.56 117 ARG A O 1
ATOM 937 N N . ARG A 1 118 ? -12.837 9.912 42.340 1.00 48.62 118 ARG A N 1
ATOM 938 C CA . ARG A 1 118 ? -13.589 8.705 41.933 1.00 48.62 118 ARG A CA 1
ATOM 939 C C . ARG A 1 118 ? -14.298 8.825 40.581 1.00 48.62 118 ARG A C 1
ATOM 941 O O . ARG A 1 118 ? -14.491 7.806 39.932 1.00 48.62 118 ARG A O 1
ATOM 948 N N . LYS A 1 119 ? -14.599 10.038 40.104 1.00 47.31 119 LYS A N 1
ATOM 949 C CA . LYS A 1 119 ? -15.068 10.265 38.719 1.00 47.31 119 LYS A CA 1
ATOM 950 C C . LYS A 1 119 ? -13.948 10.265 37.667 1.00 47.31 119 LYS A C 1
ATOM 952 O O . LYS A 1 119 ? -14.240 10.347 36.482 1.00 47.31 119 LYS A O 1
ATOM 957 N N . ASN A 1 120 ? -12.687 10.145 38.091 1.00 47.75 120 ASN A N 1
ATOM 958 C 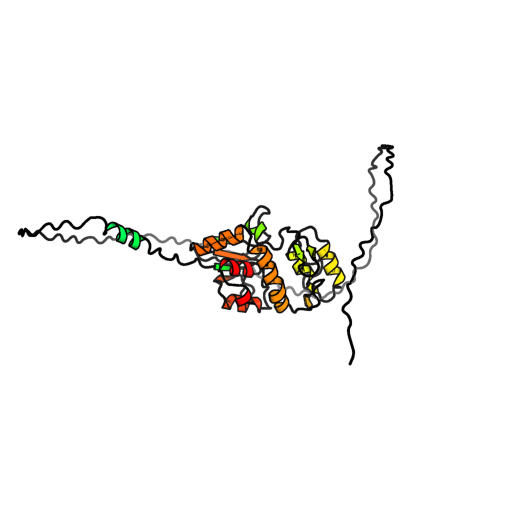CA . ASN A 1 120 ? -11.514 10.137 37.213 1.00 47.75 120 ASN A CA 1
ATOM 959 C C . ASN A 1 120 ? -10.859 8.759 37.056 1.00 47.75 120 ASN A C 1
ATOM 961 O O . ASN A 1 120 ? -9.789 8.652 36.457 1.00 47.75 120 ASN A O 1
ATOM 965 N N . ILE A 1 121 ? -11.538 7.686 37.479 1.00 52.91 121 ILE A N 1
ATOM 966 C CA . ILE A 1 121 ? -11.371 6.392 36.811 1.00 52.91 121 ILE A CA 1
ATOM 967 C C . ILE A 1 121 ? -12.071 6.552 35.458 1.00 52.91 121 ILE A C 1
ATOM 969 O O . ILE A 1 121 ? -13.185 6.078 35.252 1.00 52.91 121 ILE A O 1
ATOM 973 N N . ARG A 1 122 ? -11.445 7.329 34.559 1.00 56.53 122 ARG A N 1
ATOM 974 C CA . ARG A 1 122 ? -11.717 7.289 33.125 1.00 56.53 122 ARG A CA 1
ATOM 975 C C . ARG A 1 122 ? -11.707 5.806 32.794 1.00 56.53 122 ARG A C 1
ATOM 977 O O . ARG A 1 122 ? -10.647 5.185 32.867 1.00 56.53 122 ARG A O 1
ATOM 984 N N . GLN A 1 123 ? -12.877 5.234 32.511 1.00 56.81 123 GLN A N 1
ATOM 985 C CA . GLN A 1 123 ? -12.942 3.990 31.763 1.00 56.81 123 GLN A CA 1
ATOM 986 C C . GLN A 1 123 ? -12.000 4.214 30.590 1.00 56.81 123 GLN A C 1
ATOM 988 O O . GLN A 1 123 ? -12.242 5.107 29.779 1.00 56.81 123 GLN A O 1
ATOM 993 N N . LYS A 1 124 ? -10.857 3.525 30.601 1.00 61.53 124 LYS A N 1
ATOM 994 C CA . LYS A 1 124 ? -9.926 3.530 29.482 1.00 61.53 124 LYS A CA 1
ATOM 995 C C . LYS A 1 124 ? -10.782 2.988 28.346 1.00 61.53 124 LYS A C 1
ATOM 997 O O . LYS A 1 124 ? -11.117 1.804 28.370 1.00 61.53 124 LYS A O 1
ATOM 1002 N N . SER A 1 125 ? -11.303 3.880 27.503 1.00 72.50 125 SER A N 1
ATOM 1003 C CA . SER A 1 125 ? -12.216 3.494 26.437 1.00 72.50 125 SER A CA 1
ATOM 1004 C C . SER A 1 125 ? -11.483 2.428 25.652 1.00 72.50 125 SER A C 1
ATOM 1006 O O . SER A 1 125 ? -10.319 2.615 25.290 1.00 72.50 125 SER A O 1
ATOM 1008 N N . LYS A 1 126 ? -12.110 1.261 25.511 1.00 90.19 126 LYS A N 1
ATOM 1009 C CA . LYS A 1 126 ? -11.520 0.181 24.733 1.00 90.19 126 LYS A CA 1
ATOM 1010 C C . LYS A 1 126 ? -11.254 0.754 23.341 1.00 90.19 126 LYS A C 1
ATOM 1012 O O . LYS A 1 126 ? -12.162 1.354 22.771 1.00 90.19 126 LYS A O 1
ATOM 1017 N N . MET A 1 127 ? -10.018 0.636 22.856 1.00 95.94 127 MET A N 1
ATOM 1018 C CA . MET A 1 127 ? -9.694 1.036 21.488 1.00 95.94 127 MET A CA 1
ATOM 1019 C C . MET A 1 127 ? -10.638 0.324 20.520 1.00 95.94 127 MET A C 1
ATOM 1021 O O . MET A 1 127 ? -11.019 -0.829 20.755 1.00 95.94 127 MET A O 1
ATOM 1025 N N . GLY A 1 128 ? -11.014 1.032 19.463 1.00 98.00 128 GLY A N 1
ATOM 1026 C CA . GLY A 1 128 ? -11.799 0.484 18.376 1.00 98.00 128 GLY A CA 1
ATOM 1027 C C . GLY A 1 128 ? -11.020 -0.606 17.654 1.00 98.00 128 GLY A C 1
ATOM 1028 O O . GLY A 1 128 ? -9.789 -0.679 17.717 1.00 98.00 128 GLY A O 1
ATOM 1029 N N . LYS A 1 129 ? -11.747 -1.474 16.972 1.00 98.50 129 LYS A N 1
ATOM 1030 C CA . LYS A 1 129 ? -11.179 -2.520 16.133 1.00 98.50 129 LYS A CA 1
ATOM 1031 C C . LYS A 1 129 ? -10.956 -2.010 14.719 1.00 98.50 129 LYS A C 1
ATOM 1033 O O . LYS A 1 129 ? -11.780 -1.283 14.164 1.00 98.50 129 LYS A O 1
ATOM 1038 N N . VAL A 1 130 ? -9.861 -2.449 14.114 1.00 98.81 130 VAL A N 1
ATOM 1039 C CA . VAL A 1 130 ? -9.554 -2.166 12.712 1.00 98.81 130 VAL A CA 1
ATOM 1040 C C . VAL A 1 130 ? -9.759 -3.434 11.908 1.00 98.81 130 VAL A C 1
ATOM 1042 O O . VAL A 1 130 ? -9.213 -4.486 12.230 1.00 98.81 130 VAL A O 1
ATOM 1045 N N . TYR A 1 131 ? -10.538 -3.323 10.843 1.00 98.88 131 TYR A N 1
ATOM 1046 C CA . TYR A 1 131 ? -10.773 -4.393 9.890 1.00 98.88 131 TYR A CA 1
ATOM 1047 C C . TYR A 1 131 ? -10.242 -3.986 8.517 1.00 98.88 131 TYR A C 1
ATOM 1049 O O . TYR A 1 131 ? -10.243 -2.807 8.163 1.00 98.88 131 TYR A O 1
ATOM 1057 N N . ILE A 1 132 ? -9.844 -4.959 7.705 1.00 98.81 132 ILE A N 1
ATOM 1058 C CA . ILE A 1 132 ? -9.566 -4.768 6.282 1.00 98.81 132 ILE A CA 1
ATOM 1059 C C . ILE A 1 132 ? -10.482 -5.659 5.450 1.00 98.81 132 ILE A C 1
ATOM 1061 O O . ILE A 1 132 ? -10.682 -6.841 5.739 1.00 98.81 132 ILE A O 1
ATOM 1065 N N . ALA A 1 133 ? -11.040 -5.072 4.401 1.00 98.62 133 ALA A N 1
ATOM 1066 C CA . ALA A 1 133 ? -12.011 -5.674 3.515 1.00 98.62 133 ALA A CA 1
ATOM 1067 C C . ALA A 1 133 ? -11.571 -5.535 2.058 1.00 98.62 133 ALA A C 1
ATOM 1069 O O . ALA A 1 133 ? -11.130 -4.471 1.616 1.00 98.62 133 ALA A O 1
ATOM 1070 N N . SER A 1 134 ? -11.736 -6.603 1.281 1.00 98.19 134 SER A N 1
ATOM 1071 C CA . SER A 1 134 ? -11.604 -6.506 -0.171 1.00 98.19 134 SER A CA 1
ATOM 1072 C C . SER A 1 134 ? -12.893 -6.036 -0.834 1.00 98.19 134 SER A C 1
ATOM 1074 O O . SER A 1 134 ? -14.017 -6.293 -0.388 1.00 98.19 134 SER A O 1
ATOM 1076 N N . MET A 1 135 ? -12.726 -5.360 -1.964 1.00 97.38 135 MET A N 1
ATOM 1077 C CA . MET A 1 135 ? -13.818 -4.999 -2.856 1.00 97.38 135 MET A CA 1
ATOM 1078 C C . MET A 1 135 ? -13.428 -5.178 -4.317 1.00 97.38 135 MET A C 1
ATOM 1080 O O . MET A 1 135 ? -12.254 -5.209 -4.683 1.00 97.38 135 MET A O 1
ATOM 1084 N N . ASN A 1 136 ? -14.433 -5.273 -5.179 1.00 96.12 136 ASN A N 1
ATOM 1085 C CA . ASN A 1 136 ? -14.246 -5.238 -6.622 1.00 96.12 136 ASN A CA 1
ATOM 1086 C C . ASN A 1 136 ? -14.640 -3.858 -7.162 1.00 96.12 136 ASN A C 1
ATOM 1088 O O . ASN A 1 136 ? -15.619 -3.265 -6.715 1.00 96.12 136 ASN A O 1
ATOM 1092 N N . LEU A 1 137 ? -13.906 -3.361 -8.169 1.00 91.50 137 LEU A N 1
ATOM 1093 C CA . LEU A 1 137 ? -14.213 -2.074 -8.819 1.00 91.50 137 LEU A CA 1
ATOM 1094 C C . LEU A 1 137 ? -15.653 -2.027 -9.345 1.00 91.50 137 LEU A C 1
ATOM 1096 O O . LEU A 1 137 ? -16.304 -0.988 -9.312 1.00 91.50 137 LEU A O 1
ATOM 1100 N N . ARG A 1 138 ? -16.128 -3.167 -9.844 1.00 92.38 138 ARG A N 1
ATOM 1101 C CA . ARG A 1 138 ? -17.524 -3.417 -10.185 1.00 92.38 138 ARG A CA 1
ATOM 1102 C C . ARG A 1 138 ? -17.915 -4.726 -9.510 1.00 92.38 138 ARG A C 1
ATOM 1104 O O . ARG A 1 138 ? -17.222 -5.725 -9.699 1.00 92.38 138 ARG A O 1
ATOM 1111 N N . GLY A 1 139 ? -18.994 -4.722 -8.737 1.00 93.62 139 GLY A N 1
ATOM 1112 C CA . GLY A 1 139 ? -19.534 -5.922 -8.101 1.00 93.62 139 GLY A CA 1
ATOM 1113 C C . GLY A 1 139 ? -19.382 -5.934 -6.583 1.00 93.62 139 GLY A C 1
ATOM 1114 O O . GLY A 1 139 ? -19.497 -4.898 -5.935 1.00 93.62 139 GLY A O 1
ATOM 1115 N N . LYS A 1 140 ? -19.182 -7.135 -6.029 1.00 96.12 140 LYS A N 1
ATOM 1116 C CA . LYS A 1 140 ? -19.295 -7.404 -4.591 1.00 96.12 140 LYS A CA 1
ATOM 1117 C C . LYS A 1 140 ? -18.200 -6.716 -3.771 1.00 96.12 140 LYS A C 1
ATOM 1119 O O . LYS A 1 140 ? -17.031 -6.687 -4.161 1.00 96.12 140 LYS A O 1
ATOM 1124 N N . TRP A 1 141 ? -18.611 -6.189 -2.626 1.00 97.94 141 TRP A N 1
ATOM 1125 C CA . TRP A 1 141 ? -17.750 -5.717 -1.546 1.00 97.94 141 TRP A CA 1
ATOM 1126 C C . TRP A 1 141 ? -17.916 -6.683 -0.378 1.00 97.94 141 TRP A C 1
ATOM 1128 O O . TRP A 1 141 ? -19.008 -7.227 -0.194 1.00 97.94 141 TRP A O 1
ATOM 1138 N N . ALA A 1 142 ? -16.854 -6.926 0.386 1.00 98.19 142 ALA A N 1
ATOM 1139 C CA . ALA A 1 142 ? -16.992 -7.720 1.597 1.00 98.19 142 ALA A CA 1
ATOM 1140 C C . ALA A 1 142 ? -17.923 -7.025 2.602 1.00 98.19 142 ALA A C 1
ATOM 1142 O O . ALA A 1 142 ? -17.949 -5.792 2.700 1.00 98.19 142 ALA A O 1
ATOM 1143 N N . GLU A 1 143 ? -18.687 -7.825 3.339 1.00 98.19 143 GLU A N 1
ATOM 1144 C CA . GLU A 1 143 ? -19.579 -7.330 4.384 1.00 98.19 143 GLU A CA 1
ATOM 1145 C C . GLU A 1 143 ? -18.758 -6.748 5.539 1.00 98.19 143 GLU A C 1
ATOM 1147 O O . GLU A 1 143 ? -17.748 -7.315 5.959 1.00 98.19 143 GLU A O 1
ATOM 1152 N N . SER A 1 144 ? -19.162 -5.568 6.004 1.00 97.94 144 SER A N 1
ATOM 1153 C CA . SER A 1 144 ? -18.542 -4.887 7.139 1.00 97.94 144 SER A CA 1
ATOM 1154 C C . SER A 1 144 ? -19.190 -5.342 8.445 1.00 97.94 144 SER A C 1
ATOM 1156 O O . SER A 1 144 ? -20.409 -5.514 8.445 1.00 97.94 144 SER A O 1
ATOM 1158 N N . PRO A 1 145 ? -18.441 -5.423 9.558 1.00 98.12 145 PRO A N 1
ATOM 1159 C CA . PRO A 1 145 ? -19.034 -5.556 10.885 1.00 98.12 145 PRO A CA 1
ATOM 1160 C C . PRO A 1 145 ? -20.062 -4.450 11.160 1.00 98.12 145 PRO A C 1
ATOM 1162 O O . PRO A 1 145 ? -19.902 -3.314 10.696 1.00 98.12 145 PRO A O 1
ATOM 1165 N N . ASP A 1 146 ? -21.106 -4.780 11.918 1.00 97.75 146 ASP A N 1
ATOM 1166 C CA . ASP A 1 146 ? -22.165 -3.834 12.264 1.00 97.75 146 ASP A CA 1
ATOM 1167 C C . ASP A 1 146 ? -21.605 -2.638 13.042 1.00 97.75 146 ASP A C 1
ATOM 1169 O O . ASP A 1 146 ? -20.831 -2.786 13.985 1.00 97.75 146 ASP A O 1
ATOM 1173 N N . GLY A 1 147 ? -21.998 -1.431 12.632 1.00 97.38 147 GLY A N 1
ATOM 1174 C CA . GLY A 1 147 ? -21.567 -0.183 13.266 1.00 97.38 147 GLY A CA 1
ATOM 1175 C C . GLY A 1 147 ? -20.158 0.298 12.897 1.00 97.38 147 GLY A C 1
ATOM 1176 O O . GLY A 1 147 ? -19.830 1.439 13.219 1.00 97.38 147 GLY A O 1
ATOM 1177 N N . ALA A 1 148 ? -19.349 -0.495 12.184 1.00 98.44 148 ALA A N 1
ATOM 1178 C CA . ALA A 1 148 ? -18.011 -0.076 11.769 1.00 98.44 148 ALA A CA 1
ATOM 1179 C C . ALA A 1 148 ? -18.056 1.020 10.688 1.00 98.44 148 ALA A C 1
ATOM 1181 O O . ALA A 1 148 ? -18.802 0.932 9.703 1.00 98.44 148 ALA A O 1
ATOM 1182 N N . GLN A 1 149 ? -17.212 2.044 10.828 1.00 98.56 149 GLN A N 1
ATOM 1183 C CA . GLN A 1 149 ? -17.093 3.115 9.840 1.00 98.56 149 GLN A CA 1
ATOM 1184 C C . GLN A 1 149 ? -16.303 2.655 8.613 1.00 98.56 149 GLN A C 1
ATOM 1186 O O . GLN A 1 149 ? -15.225 2.073 8.715 1.00 98.56 149 GLN A O 1
ATOM 1191 N N . LYS A 1 150 ? -16.847 2.924 7.423 1.00 98.50 150 LYS A N 1
ATOM 1192 C CA . LYS A 1 150 ? -16.287 2.449 6.153 1.00 98.50 150 LYS A CA 1
ATOM 1193 C C . LYS A 1 150 ? -15.313 3.461 5.571 1.00 98.50 150 LYS A C 1
ATOM 1195 O O . LYS A 1 150 ? -15.714 4.559 5.187 1.00 98.50 150 LYS A O 1
ATOM 1200 N N . ILE A 1 151 ? -14.060 3.054 5.416 1.00 98.50 151 ILE A N 1
ATOM 1201 C CA . ILE A 1 151 ? -12.985 3.880 4.871 1.00 98.50 151 ILE A CA 1
ATOM 1202 C C . ILE A 1 151 ? -12.550 3.270 3.542 1.00 98.50 151 ILE A C 1
ATOM 1204 O O . ILE A 1 151 ? -11.895 2.235 3.492 1.00 98.50 151 ILE A O 1
ATOM 1208 N N . ASN A 1 152 ? -12.915 3.907 2.434 1.00 98.25 152 ASN A N 1
ATOM 1209 C CA . ASN A 1 152 ? -12.372 3.541 1.129 1.00 98.25 152 ASN A CA 1
ATOM 1210 C C . ASN A 1 152 ? -10.992 4.192 0.979 1.00 98.25 152 ASN A C 1
ATOM 1212 O O . ASN A 1 152 ? -10.876 5.404 1.153 1.00 98.25 152 ASN A O 1
ATOM 1216 N N . VAL A 1 153 ? -9.962 3.417 0.639 1.00 98.31 153 VAL A N 1
ATOM 1217 C CA . VAL A 1 153 ? -8.585 3.925 0.451 1.00 98.31 153 VAL A CA 1
ATOM 1218 C C . VAL A 1 153 ? -8.150 3.937 -1.015 1.00 98.31 153 VAL A C 1
ATOM 1220 O O . VAL A 1 153 ? -6.995 4.180 -1.345 1.00 98.31 153 VAL A O 1
ATOM 1223 N N . THR A 1 154 ? -9.058 3.648 -1.944 1.00 97.06 154 THR A N 1
ATOM 1224 C CA . THR A 1 154 ? -8.701 3.451 -3.355 1.00 97.06 154 THR A CA 1
ATOM 1225 C C . THR A 1 154 ? -8.838 4.709 -4.202 1.00 97.06 154 THR A C 1
ATOM 1227 O O . THR A 1 154 ? -9.586 5.639 -3.891 1.00 97.06 154 THR A O 1
ATOM 1230 N N . SER A 1 155 ? -8.188 4.677 -5.368 1.00 95.31 155 SER A N 1
ATOM 1231 C CA . SER A 1 155 ? -8.285 5.711 -6.407 1.00 95.31 155 SER A CA 1
ATOM 1232 C C . SER A 1 155 ? -9.658 5.825 -7.075 1.00 95.31 155 SER A C 1
ATOM 1234 O O . SER A 1 155 ? -9.865 6.746 -7.865 1.00 95.31 155 SER A O 1
ATOM 1236 N N . ALA A 1 156 ? -10.589 4.902 -6.807 1.00 94.75 156 ALA A N 1
ATOM 1237 C CA . ALA A 1 156 ? -11.913 4.894 -7.434 1.00 94.75 156 ALA A CA 1
ATOM 1238 C C . ALA A 1 156 ? -12.886 5.924 -6.839 1.00 94.75 156 ALA A C 1
ATOM 1240 O O . ALA A 1 156 ? -13.957 6.150 -7.393 1.00 94.75 156 ALA A O 1
ATOM 1241 N N . GLN A 1 157 ? -12.515 6.558 -5.730 1.00 95.94 157 GLN A N 1
ATOM 1242 C CA . GLN A 1 157 ? -13.277 7.648 -5.130 1.00 95.94 157 GLN A CA 1
ATOM 1243 C C . GLN A 1 157 ? -13.234 8.924 -5.980 1.00 95.94 157 GLN A C 1
ATOM 1245 O O . GLN A 1 157 ? -12.373 9.092 -6.849 1.00 95.94 157 GLN A O 1
ATOM 1250 N N . ALA A 1 158 ? -14.129 9.870 -5.691 1.00 95.88 158 ALA A N 1
ATOM 1251 C CA . ALA A 1 158 ? -14.100 11.198 -6.295 1.00 95.88 158 ALA A CA 1
ATOM 1252 C C . ALA A 1 158 ? -12.763 11.915 -6.023 1.00 95.88 158 ALA A C 1
ATOM 1254 O O . ALA A 1 158 ? -12.129 11.700 -4.990 1.00 95.88 158 ALA A O 1
ATOM 1255 N N . LYS A 1 159 ? -12.320 12.768 -6.958 1.00 93.69 159 LYS A N 1
ATOM 1256 C CA . LYS A 1 159 ? -11.024 13.472 -6.866 1.00 93.69 159 LYS A CA 1
ATOM 1257 C C . LYS A 1 159 ? -10.912 14.380 -5.635 1.00 93.69 159 LYS A C 1
ATOM 1259 O O . LYS A 1 159 ? -9.811 14.587 -5.151 1.00 93.69 159 LYS A O 1
ATOM 1264 N N . ASN A 1 160 ? -12.036 14.892 -5.139 1.00 95.94 160 ASN A N 1
ATOM 1265 C CA . ASN A 1 160 ? -12.117 15.735 -3.946 1.00 95.94 160 ASN A CA 1
ATOM 1266 C C . ASN A 1 160 ? -12.220 14.938 -2.630 1.00 95.94 160 ASN A C 1
ATOM 1268 O O . ASN A 1 160 ? -12.315 15.548 -1.569 1.00 95.94 160 ASN A O 1
ATOM 1272 N N . SER A 1 161 ? -12.222 13.599 -2.668 1.00 98.12 161 SER A N 1
ATOM 1273 C CA . SER A 1 161 ? -12.186 12.794 -1.444 1.00 98.12 161 SER A CA 1
ATOM 1274 C C . SER A 1 161 ? -10.845 12.974 -0.733 1.00 98.12 161 SER A C 1
ATOM 1276 O O . SER A 1 161 ? -9.793 12.682 -1.308 1.00 98.12 161 SER A O 1
ATOM 1278 N N . LYS A 1 162 ? -10.883 13.380 0.541 1.00 98.31 162 LYS A N 1
ATOM 1279 C CA . LYS A 1 162 ? -9.687 13.456 1.391 1.00 98.31 162 LYS A CA 1
ATOM 1280 C C . LYS A 1 162 ? -9.029 12.086 1.571 1.00 98.31 162 LYS A C 1
ATOM 1282 O O . LYS A 1 162 ? -7.816 11.973 1.457 1.00 98.31 162 LYS A O 1
ATOM 1287 N N . ASN A 1 163 ? -9.826 11.024 1.726 1.00 98.38 163 ASN A N 1
ATOM 1288 C CA . ASN A 1 163 ? -9.305 9.656 1.795 1.00 98.38 163 ASN A CA 1
ATOM 1289 C C . ASN A 1 163 ? -8.584 9.259 0.503 1.00 98.38 163 ASN A C 1
ATOM 1291 O O . ASN A 1 163 ? -7.559 8.589 0.549 1.00 98.38 163 ASN A O 1
ATOM 1295 N N . ARG A 1 164 ? -9.088 9.676 -0.666 1.00 97.88 164 ARG A N 1
ATOM 1296 C CA . ARG A 1 164 ? -8.371 9.445 -1.926 1.00 97.88 164 ARG A CA 1
ATOM 1297 C C . ARG A 1 164 ? -7.050 10.202 -1.949 1.00 97.88 164 ARG A C 1
ATOM 1299 O O . ARG A 1 164 ? -6.046 9.612 -2.332 1.00 97.88 164 ARG A O 1
ATOM 1306 N N . ARG A 1 165 ? -7.073 11.488 -1.587 1.00 97.88 165 ARG A N 1
ATOM 1307 C CA . ARG A 1 165 ? -5.885 12.347 -1.550 1.00 97.88 165 ARG A CA 1
ATOM 1308 C C . ARG A 1 165 ? -4.785 11.703 -0.702 1.00 97.88 165 ARG A C 1
ATOM 1310 O O . ARG A 1 165 ? -3.677 11.548 -1.198 1.00 97.88 165 ARG A O 1
ATOM 1317 N N . ASP A 1 166 ? -5.135 11.247 0.496 1.00 98.50 166 ASP A N 1
ATOM 1318 C CA . ASP A 1 166 ? -4.164 10.814 1.506 1.00 98.50 166 ASP A CA 1
ATOM 1319 C C . ASP A 1 166 ? -3.780 9.331 1.399 1.00 98.50 166 ASP A C 1
ATOM 1321 O O . ASP A 1 166 ? -2.648 8.965 1.702 1.00 98.50 166 ASP A O 1
ATOM 1325 N N . PHE A 1 167 ? -4.693 8.469 0.936 1.00 98.56 167 PHE A N 1
ATOM 1326 C CA . PHE A 1 167 ? -4.466 7.019 0.905 1.00 98.56 167 PHE A CA 1
ATOM 1327 C C . PHE A 1 167 ? -4.333 6.410 -0.484 1.00 98.56 167 PHE A C 1
ATOM 1329 O O . PHE A 1 167 ? -4.078 5.216 -0.596 1.00 98.56 167 PHE A O 1
ATOM 1336 N N . SER A 1 168 ? -4.557 7.147 -1.571 1.00 98.00 168 SER A N 1
ATOM 1337 C CA . SER A 1 168 ? -4.368 6.544 -2.886 1.00 98.00 168 SER A CA 1
ATOM 1338 C C . SER A 1 168 ? -2.911 6.675 -3.333 1.00 98.00 168 SER A C 1
ATOM 1340 O O . SER A 1 168 ? -2.466 7.800 -3.558 1.00 98.00 168 SER A O 1
ATOM 1342 N N . PRO A 1 169 ? -2.202 5.570 -3.653 1.00 98.00 169 PRO A N 1
ATOM 1343 C CA . PRO A 1 169 ? -0.864 5.655 -4.253 1.00 98.00 169 PRO A CA 1
ATOM 1344 C C . PRO A 1 169 ? -0.888 6.283 -5.657 1.00 98.00 169 PRO A C 1
ATOM 1346 O O . PRO A 1 169 ? 0.153 6.553 -6.251 1.00 98.00 169 PRO A O 1
ATOM 1349 N N . MET A 1 170 ? -2.085 6.505 -6.211 1.00 97.81 170 MET A N 1
ATOM 1350 C CA . MET A 1 170 ? -2.300 7.122 -7.512 1.00 97.81 170 MET A CA 1
ATOM 1351 C C . MET A 1 170 ? -2.530 8.642 -7.445 1.00 97.81 170 MET A C 1
ATOM 1353 O O . MET A 1 170 ? -2.702 9.258 -8.503 1.00 97.81 170 MET A O 1
ATOM 1357 N N . THR A 1 171 ? -2.592 9.237 -6.251 1.00 97.38 171 THR A N 1
ATOM 1358 C CA . THR A 1 171 ? -2.709 10.694 -6.083 1.00 97.38 171 THR A CA 1
ATOM 1359 C C . THR A 1 171 ? -1.429 11.377 -6.542 1.00 97.38 171 THR A C 1
ATOM 1361 O O . THR A 1 171 ? -0.340 10.883 -6.282 1.00 97.38 171 THR A O 1
ATOM 1364 N N . GLU A 1 172 ? -1.567 12.492 -7.255 1.00 97.50 172 GLU A N 1
ATOM 1365 C CA . GLU A 1 172 ? -0.434 13.295 -7.708 1.00 97.50 172 GLU A CA 1
ATOM 1366 C C . GLU A 1 172 ? 0.333 13.865 -6.513 1.00 97.50 172 GLU A C 1
ATOM 1368 O O . GLU A 1 172 ? -0.215 14.650 -5.742 1.00 97.50 172 GLU A O 1
ATOM 1373 N N . THR A 1 173 ? 1.588 13.448 -6.366 1.00 97.06 173 THR A N 1
ATOM 1374 C CA . THR A 1 173 ? 2.463 13.857 -5.255 1.00 97.06 173 THR A CA 1
ATOM 1375 C C . THR A 1 173 ? 3.850 14.284 -5.711 1.00 97.06 173 THR A C 1
ATOM 1377 O O . THR A 1 173 ? 4.619 14.760 -4.882 1.00 97.06 173 THR A O 1
ATOM 1380 N N . TRP A 1 174 ? 4.183 14.109 -6.998 1.00 97.94 174 TRP A N 1
ATOM 1381 C CA . TRP A 1 174 ? 5.547 14.302 -7.507 1.00 97.94 174 TRP A CA 1
ATOM 1382 C C . TRP A 1 174 ? 6.573 13.541 -6.651 1.00 97.94 174 TRP A C 1
ATOM 1384 O O . TRP A 1 174 ? 7.588 14.077 -6.214 1.00 97.94 174 TRP A O 1
ATOM 1394 N N . TYR A 1 175 ? 6.252 12.273 -6.369 1.00 98.50 175 TYR A N 1
ATOM 1395 C CA . TYR A 1 175 ? 7.013 11.402 -5.484 1.00 98.50 175 TYR A CA 1
ATOM 1396 C C . TYR A 1 175 ? 8.478 11.310 -5.917 1.00 98.50 175 TYR A C 1
ATOM 1398 O O . TYR A 1 175 ? 8.785 10.869 -7.028 1.00 98.50 175 TYR A O 1
ATOM 1406 N N . LYS A 1 176 ? 9.382 11.687 -5.015 1.00 98.50 176 LYS A N 1
ATOM 1407 C CA . LYS A 1 176 ? 10.823 11.652 -5.239 1.00 98.50 176 LYS A CA 1
ATOM 1408 C C . LYS A 1 176 ? 11.398 10.324 -4.759 1.00 98.50 176 LYS A C 1
ATOM 1410 O O . LYS A 1 176 ? 11.328 10.007 -3.575 1.00 98.50 176 LYS A O 1
ATOM 1415 N N . SER A 1 177 ? 11.979 9.564 -5.683 1.00 98.31 177 SER A N 1
ATOM 1416 C CA . SER A 1 177 ? 12.669 8.309 -5.387 1.00 98.31 177 SER A CA 1
ATOM 1417 C C . SER A 1 177 ? 13.782 8.534 -4.355 1.00 98.31 177 SER A C 1
ATOM 1419 O O . SER A 1 177 ? 14.619 9.420 -4.554 1.00 98.31 177 SER A O 1
ATOM 1421 N N . PRO A 1 178 ? 13.842 7.730 -3.279 1.00 98.00 178 PRO A N 1
ATOM 1422 C CA . PRO A 1 178 ? 14.905 7.839 -2.282 1.00 98.00 178 PRO A CA 1
ATOM 1423 C C . PRO A 1 178 ? 16.252 7.304 -2.791 1.00 98.00 178 PRO A C 1
ATOM 1425 O O . PRO A 1 178 ? 17.272 7.529 -2.150 1.00 98.00 178 PRO A O 1
ATOM 1428 N N . PHE A 1 179 ? 16.269 6.588 -3.920 1.00 97.81 179 PHE A N 1
ATOM 1429 C CA . PHE A 1 179 ? 17.462 5.904 -4.426 1.00 97.81 179 PHE A CA 1
ATOM 1430 C C . PHE A 1 179 ? 18.324 6.789 -5.331 1.00 97.81 179 PHE A C 1
ATOM 1432 O O . PHE A 1 179 ? 19.547 6.735 -5.276 1.00 97.81 179 PHE A O 1
ATOM 1439 N N . ASP A 1 180 ? 17.690 7.602 -6.172 1.00 97.19 180 ASP A N 1
ATOM 1440 C CA . ASP A 1 180 ? 18.359 8.406 -7.202 1.00 97.19 180 ASP A CA 1
ATOM 1441 C C . ASP A 1 180 ? 17.801 9.835 -7.312 1.00 97.19 180 ASP A C 1
ATOM 1443 O O . ASP A 1 180 ? 18.266 10.629 -8.127 1.00 97.19 180 ASP A O 1
ATOM 1447 N N . GLY A 1 181 ? 16.790 10.177 -6.507 1.00 97.94 181 GLY A N 1
ATOM 1448 C CA . GLY A 1 181 ? 16.135 11.479 -6.544 1.00 97.94 181 GLY A CA 1
ATOM 1449 C C . GLY A 1 181 ? 15.239 11.711 -7.763 1.00 97.94 181 GLY A C 1
ATOM 1450 O O . GLY A 1 181 ? 14.747 12.830 -7.910 1.00 97.94 181 GLY A O 1
ATOM 1451 N N . THR A 1 182 ? 15.007 10.706 -8.617 1.00 98.06 182 THR A N 1
ATOM 1452 C CA . THR A 1 182 ? 14.096 10.827 -9.765 1.00 98.06 182 THR A CA 1
ATOM 1453 C C . THR A 1 182 ? 12.670 11.103 -9.283 1.00 98.06 182 THR A C 1
ATOM 1455 O O . THR A 1 182 ? 12.163 10.425 -8.389 1.00 98.06 182 THR A O 1
ATOM 1458 N N . GLU A 1 183 ? 11.997 12.071 -9.904 1.00 98.31 183 GLU A N 1
ATOM 1459 C CA . GLU A 1 183 ? 10.600 12.397 -9.616 1.00 98.31 183 GLU A CA 1
ATOM 1460 C C . GLU A 1 183 ? 9.634 11.562 -10.466 1.00 98.31 183 GLU A C 1
ATOM 1462 O O . GLU A 1 183 ? 9.798 11.398 -11.680 1.00 98.31 183 GLU A O 1
ATOM 1467 N N . PHE A 1 184 ? 8.584 11.064 -9.822 1.00 98.69 184 PHE A N 1
ATOM 1468 C CA . PHE A 1 184 ? 7.496 10.305 -10.423 1.00 98.69 184 PHE A CA 1
ATOM 1469 C C . PHE A 1 184 ? 6.173 11.014 -10.162 1.00 98.69 184 PHE A C 1
ATOM 1471 O O . PHE A 1 184 ? 5.970 11.590 -9.102 1.00 98.69 184 PHE A O 1
ATOM 1478 N N . TYR A 1 185 ? 5.227 10.927 -11.100 1.00 98.56 185 TYR A N 1
ATOM 1479 C CA . TYR A 1 185 ? 3.921 11.587 -10.959 1.00 98.56 185 TYR A CA 1
ATOM 1480 C C . TYR A 1 185 ? 3.207 11.246 -9.635 1.00 98.56 185 TYR A C 1
ATOM 1482 O O . TYR A 1 185 ? 2.588 12.102 -9.005 1.00 98.56 185 TYR A O 1
ATOM 1490 N N . ASN A 1 186 ? 3.317 9.990 -9.200 1.00 98.50 186 ASN A N 1
ATOM 1491 C CA . ASN A 1 186 ? 2.792 9.490 -7.935 1.00 98.50 186 ASN A CA 1
ATOM 1492 C C . ASN A 1 186 ? 3.583 8.258 -7.464 1.00 98.50 186 ASN A C 1
ATOM 1494 O O . ASN A 1 186 ? 4.423 7.726 -8.198 1.00 98.50 186 ASN A O 1
ATOM 1498 N N . PHE A 1 187 ? 3.289 7.784 -6.252 1.00 98.56 187 PHE A N 1
ATOM 1499 C CA . PHE A 1 187 ? 3.938 6.603 -5.677 1.00 98.56 187 PHE A CA 1
ATOM 1500 C C . PHE A 1 187 ? 3.727 5.336 -6.516 1.00 98.56 187 PHE A C 1
ATOM 1502 O O . PHE A 1 187 ? 4.649 4.543 -6.686 1.00 98.56 187 PHE A O 1
ATOM 1509 N N . GLU A 1 188 ? 2.539 5.153 -7.100 1.00 98.25 188 GLU A N 1
ATOM 1510 C CA . GLU A 1 188 ? 2.244 4.010 -7.970 1.00 98.25 188 GLU A CA 1
ATOM 1511 C C . GLU A 1 188 ? 3.167 3.978 -9.198 1.00 98.25 188 GLU A C 1
ATOM 1513 O O . GLU A 1 188 ? 3.648 2.912 -9.577 1.00 98.25 188 GLU A O 1
ATOM 1518 N N . ALA A 1 189 ? 3.464 5.128 -9.807 1.00 98.62 189 ALA A N 1
ATOM 1519 C CA . ALA A 1 189 ? 4.388 5.215 -10.935 1.00 98.62 189 ALA A CA 1
ATOM 1520 C C . ALA A 1 189 ? 5.819 4.832 -10.529 1.00 98.62 189 ALA A C 1
ATOM 1522 O O . ALA A 1 189 ? 6.469 4.074 -11.251 1.00 98.62 189 ALA A O 1
ATOM 1523 N N . PHE A 1 190 ? 6.282 5.286 -9.360 1.00 98.69 190 PHE A N 1
ATOM 1524 C CA . PHE A 1 190 ? 7.557 4.850 -8.783 1.00 98.69 190 PHE A CA 1
ATOM 1525 C C . PHE A 1 190 ? 7.572 3.333 -8.537 1.00 98.69 190 PHE A C 1
ATOM 1527 O O . PHE A 1 190 ? 8.471 2.634 -9.011 1.00 98.69 190 PHE A O 1
ATOM 1534 N N . TRP A 1 191 ? 6.550 2.792 -7.872 1.00 98.38 191 TRP A N 1
ATOM 1535 C CA . TRP A 1 191 ? 6.458 1.363 -7.569 1.00 98.38 191 TRP A CA 1
ATOM 1536 C C . TRP A 1 191 ? 6.449 0.503 -8.837 1.00 98.38 191 TRP A C 1
ATOM 1538 O O . TRP A 1 191 ? 7.164 -0.493 -8.943 1.00 98.38 191 TRP A O 1
ATOM 1548 N N . GLN A 1 192 ? 5.676 0.906 -9.845 1.00 98.12 192 GLN A N 1
ATOM 1549 C CA . GLN A 1 192 ? 5.593 0.192 -11.115 1.00 98.12 192 GLN A CA 1
ATOM 1550 C C . GLN A 1 192 ? 6.868 0.315 -11.956 1.00 98.12 192 GLN A C 1
ATOM 1552 O O . GLN A 1 192 ? 7.143 -0.595 -12.742 1.00 98.12 192 GLN A O 1
ATOM 1557 N N . SER A 1 193 ? 7.648 1.390 -11.790 1.00 98.19 193 SER A N 1
ATOM 1558 C CA . SER A 1 193 ? 8.942 1.555 -12.466 1.00 98.19 193 SER A CA 1
ATOM 1559 C C . SER A 1 193 ? 9.966 0.499 -12.066 1.00 98.19 193 SER A C 1
ATOM 1561 O O . SER A 1 193 ? 10.810 0.145 -12.884 1.00 98.19 193 SER A O 1
ATOM 1563 N N . GLY A 1 194 ? 9.836 -0.055 -10.857 1.00 97.81 194 GLY A N 1
ATOM 1564 C CA . GLY A 1 194 ? 10.713 -1.113 -10.378 1.00 97.81 194 GLY A CA 1
ATOM 1565 C C . GLY A 1 194 ? 10.440 -2.478 -10.999 1.00 97.81 194 GLY A C 1
ATOM 1566 O O . GLY A 1 194 ? 11.284 -3.361 -10.922 1.00 97.81 194 GLY A O 1
ATOM 1567 N N . LYS A 1 195 ? 9.268 -2.703 -11.603 1.00 98.00 195 LYS A N 1
ATOM 1568 C CA . LYS A 1 195 ? 8.884 -4.036 -12.088 1.00 98.00 195 LYS A CA 1
ATOM 1569 C C . LYS A 1 195 ? 9.581 -4.367 -13.402 1.00 98.00 195 LYS A C 1
ATOM 1571 O O . LYS A 1 195 ? 9.386 -3.679 -14.409 1.00 98.00 195 LYS A O 1
ATOM 1576 N N . VAL A 1 196 ? 10.292 -5.490 -13.409 1.00 97.81 196 VAL A N 1
ATOM 1577 C CA . VAL A 1 196 ? 10.880 -6.069 -14.619 1.00 97.81 196 VAL A CA 1
ATOM 1578 C C . VAL A 1 196 ? 10.005 -7.219 -15.095 1.00 97.81 196 VAL A C 1
ATOM 1580 O O . VAL A 1 196 ? 9.716 -8.150 -14.344 1.00 97.81 196 VAL A O 1
ATOM 1583 N N . TYR A 1 197 ? 9.550 -7.134 -16.343 1.00 97.88 197 TYR A N 1
ATOM 1584 C CA . TYR A 1 197 ? 8.629 -8.096 -16.940 1.00 97.88 197 TYR A CA 1
ATOM 1585 C C . TYR A 1 197 ? 9.364 -9.003 -17.920 1.00 97.88 197 TYR A C 1
ATOM 1587 O O . TYR A 1 197 ? 10.244 -8.553 -18.651 1.00 97.88 197 TYR A O 1
ATOM 1595 N N . ASP A 1 198 ? 8.955 -10.264 -17.970 1.00 97.62 198 ASP A N 1
ATOM 1596 C CA . ASP A 1 198 ? 9.447 -11.215 -18.961 1.00 97.62 198 ASP A CA 1
ATOM 1597 C C . ASP A 1 198 ? 9.126 -10.741 -20.384 1.00 97.62 198 ASP A C 1
ATOM 1599 O O . ASP A 1 198 ? 7.983 -10.410 -20.669 1.00 97.62 198 ASP A O 1
ATOM 1603 N N . GLY A 1 199 ? 10.110 -10.663 -21.277 1.00 97.12 199 GLY A N 1
ATOM 1604 C CA . GLY A 1 199 ? 9.901 -10.232 -22.666 1.00 97.12 199 GLY A CA 1
ATOM 1605 C C . GLY A 1 199 ? 9.671 -8.727 -22.897 1.00 97.12 199 GLY A C 1
ATOM 1606 O O . GLY A 1 199 ? 9.479 -8.327 -24.048 1.00 97.12 199 GLY A O 1
ATOM 1607 N N . ILE A 1 200 ? 9.724 -7.864 -21.870 1.00 97.75 200 ILE A N 1
ATOM 1608 C CA . ILE A 1 200 ? 9.758 -6.399 -22.057 1.00 97.75 200 ILE A CA 1
ATOM 1609 C C . ILE A 1 200 ? 11.120 -5.862 -21.602 1.00 97.75 200 ILE A C 1
ATOM 1611 O O . ILE A 1 200 ? 11.469 -6.025 -20.435 1.00 97.75 200 ILE A O 1
ATOM 1615 N N . PRO A 1 201 ? 11.871 -5.152 -22.468 1.00 97.94 201 PRO A N 1
ATOM 1616 C CA . PRO A 1 201 ? 13.113 -4.502 -22.060 1.00 97.94 201 PRO A CA 1
ATOM 1617 C C . PRO A 1 201 ? 12.908 -3.536 -20.881 1.00 97.94 201 PRO A C 1
ATOM 1619 O O . PRO A 1 201 ? 12.083 -2.623 -20.970 1.00 97.94 201 PRO A O 1
ATOM 1622 N N . GLU A 1 202 ? 13.701 -3.704 -19.819 1.00 97.06 202 GLU A N 1
ATOM 1623 C CA . GLU A 1 202 ? 13.657 -2.906 -18.578 1.00 97.06 202 GLU A CA 1
ATOM 1624 C C . GLU A 1 202 ? 13.723 -1.392 -18.858 1.00 97.06 202 GLU A C 1
ATOM 1626 O O . GLU A 1 202 ? 12.919 -0.614 -18.348 1.00 97.06 202 GLU A O 1
ATOM 1631 N N . GLU A 1 203 ? 14.591 -0.966 -19.778 1.00 97.56 203 GLU A N 1
ATOM 1632 C CA . GLU A 1 203 ? 14.733 0.452 -20.135 1.00 97.56 203 GLU A CA 1
ATOM 1633 C C . GLU A 1 203 ? 13.454 1.072 -20.711 1.00 97.56 203 GLU A C 1
ATOM 1635 O O . GLU A 1 203 ? 13.166 2.256 -20.503 1.00 97.56 203 GLU A O 1
ATOM 1640 N N . LYS A 1 204 ? 12.633 0.279 -21.415 1.00 98.06 204 LYS A N 1
ATOM 1641 C CA . LYS A 1 204 ? 11.366 0.768 -21.974 1.00 98.06 204 LYS A CA 1
ATOM 1642 C C . LYS A 1 204 ? 10.334 1.017 -20.880 1.00 98.06 204 LYS A C 1
ATOM 1644 O O . LYS A 1 204 ? 9.603 2.007 -20.963 1.00 98.06 204 LYS A O 1
ATOM 1649 N N . THR A 1 205 ? 10.253 0.143 -19.876 1.00 97.69 205 THR A N 1
ATOM 1650 C CA . THR A 1 205 ? 9.299 0.308 -18.770 1.00 97.69 205 THR A CA 1
ATOM 1651 C C . THR A 1 205 ? 9.711 1.474 -17.883 1.00 97.69 205 THR A C 1
ATOM 1653 O O . THR A 1 205 ? 8.883 2.347 -17.617 1.00 97.69 205 THR A O 1
ATOM 1656 N N . LYS A 1 206 ? 10.993 1.571 -17.521 1.00 97.62 206 LYS A N 1
ATOM 1657 C CA . LYS A 1 206 ? 11.530 2.683 -16.725 1.00 97.62 206 LYS A CA 1
ATOM 1658 C C . LYS A 1 206 ? 11.328 4.031 -17.403 1.00 97.62 206 LYS A C 1
ATOM 1660 O O . LYS A 1 206 ? 10.749 4.940 -16.805 1.00 97.62 206 LYS A O 1
ATOM 1665 N N . LYS A 1 207 ? 11.716 4.157 -18.679 1.00 98.38 207 LYS A N 1
ATOM 1666 C CA . LYS A 1 207 ? 11.519 5.397 -19.446 1.00 98.38 207 LYS A CA 1
ATOM 1667 C C . LYS A 1 207 ? 10.045 5.792 -19.521 1.00 98.38 207 LYS A C 1
ATOM 1669 O O . LYS A 1 207 ? 9.738 6.978 -19.441 1.00 98.38 207 LYS A O 1
ATOM 1674 N N . PHE A 1 208 ? 9.131 4.834 -19.672 1.00 98.56 208 PHE A N 1
ATOM 1675 C CA . PHE A 1 208 ? 7.699 5.128 -19.651 1.00 98.56 208 PHE A CA 1
ATOM 1676 C C . PHE A 1 208 ? 7.278 5.728 -18.309 1.00 98.56 208 PHE A C 1
ATOM 1678 O O . PHE A 1 208 ? 6.724 6.824 -18.294 1.00 98.56 208 PHE A O 1
ATOM 1685 N N . TRP A 1 209 ? 7.584 5.064 -17.191 1.00 98.50 209 TRP A N 1
ATOM 1686 C CA . TRP A 1 209 ? 7.125 5.490 -15.866 1.00 98.50 209 TRP A CA 1
ATOM 1687 C C . TRP A 1 209 ? 7.681 6.846 -15.426 1.00 98.50 209 TRP A C 1
ATOM 1689 O O . TRP A 1 209 ? 6.934 7.632 -14.847 1.00 98.50 209 TRP A O 1
ATOM 1699 N N . LYS A 1 210 ? 8.924 7.178 -15.796 1.00 98.12 210 LYS A N 1
ATOM 1700 C CA . LYS A 1 210 ? 9.505 8.519 -15.580 1.00 98.12 210 LYS A CA 1
ATOM 1701 C C . LYS A 1 210 ? 8.770 9.631 -16.348 1.00 98.12 210 LYS A C 1
ATOM 1703 O O . LYS A 1 210 ? 8.761 10.789 -15.934 1.00 98.12 210 LYS A O 1
ATOM 1708 N N . ASN A 1 211 ? 8.125 9.291 -17.465 1.00 98.31 211 ASN A N 1
ATOM 1709 C CA . ASN A 1 211 ? 7.428 10.242 -18.338 1.00 98.31 211 ASN A CA 1
ATOM 1710 C C . ASN A 1 211 ? 5.906 10.281 -18.134 1.00 98.31 211 ASN A C 1
ATOM 1712 O O . ASN A 1 211 ? 5.233 11.106 -18.748 1.00 98.31 211 ASN A O 1
ATOM 1716 N N . VAL A 1 212 ? 5.341 9.421 -17.282 1.00 98.00 212 VAL A N 1
ATOM 1717 C CA . VAL A 1 212 ? 3.907 9.452 -16.966 1.00 98.00 212 VAL A CA 1
ATOM 1718 C C . VAL A 1 212 ? 3.558 10.765 -16.256 1.00 98.00 212 VAL A C 1
ATOM 1720 O O . VAL A 1 212 ? 4.297 11.226 -15.389 1.00 98.00 212 VAL A O 1
ATOM 1723 N N . ARG A 1 213 ? 2.430 11.375 -16.637 1.00 97.94 213 ARG A N 1
ATOM 1724 C CA . ARG A 1 213 ? 1.884 12.621 -16.056 1.00 97.94 213 ARG A CA 1
ATOM 1725 C C . ARG A 1 213 ? 0.404 12.498 -15.682 1.00 97.94 213 ARG A C 1
ATOM 1727 O O . ARG A 1 213 ? -0.306 13.484 -15.551 1.00 97.94 213 ARG A O 1
ATOM 1734 N N . GLU A 1 214 ? -0.075 11.265 -15.577 1.00 97.12 214 GLU A N 1
ATOM 1735 C CA . GLU A 1 214 ? -1.445 10.950 -15.190 1.00 97.12 214 GLU A CA 1
ATOM 1736 C C . GLU A 1 214 ? -1.491 9.597 -14.461 1.00 97.12 214 GLU A C 1
ATOM 1738 O O . GLU A 1 214 ? -0.605 8.761 -14.650 1.00 97.12 214 GLU A O 1
ATOM 1743 N N . PRO A 1 215 ? -2.524 9.313 -13.653 1.00 96.75 215 PRO A N 1
ATOM 1744 C CA . PRO A 1 215 ? -2.615 8.044 -12.943 1.00 96.75 215 PRO A CA 1
ATOM 1745 C C . PRO A 1 215 ? -2.666 6.831 -13.894 1.00 96.75 215 PRO A C 1
ATOM 1747 O O . PRO A 1 215 ? -3.638 6.640 -14.630 1.00 96.75 215 PRO A O 1
ATOM 1750 N N . LYS A 1 216 ? -1.661 5.947 -13.837 1.00 97.38 216 LYS A N 1
ATOM 1751 C CA . LYS A 1 216 ? -1.632 4.663 -14.565 1.00 97.38 216 LYS A CA 1
ATOM 1752 C C . LYS A 1 216 ? -1.432 3.501 -13.596 1.00 97.38 216 LYS A C 1
ATOM 1754 O O . LYS A 1 216 ? -0.588 3.564 -12.719 1.00 97.38 216 LYS A O 1
ATOM 1759 N N . ARG A 1 217 ? -2.207 2.423 -13.773 1.00 94.62 217 ARG A N 1
ATOM 1760 C CA . ARG A 1 217 ? -2.153 1.219 -12.910 1.00 94.62 217 ARG A CA 1
ATOM 1761 C C . ARG A 1 217 ? -1.152 0.156 -13.369 1.00 94.62 217 ARG A C 1
ATOM 1763 O O . ARG A 1 217 ? -0.867 -0.781 -12.635 1.00 94.62 217 ARG A O 1
ATOM 1770 N N . ARG A 1 218 ? -0.739 0.199 -14.637 1.00 96.50 218 ARG A N 1
ATOM 1771 C CA . ARG A 1 218 ? 0.130 -0.812 -15.253 1.00 96.50 218 ARG A CA 1
ATOM 1772 C C . ARG A 1 218 ? 0.820 -0.253 -16.485 1.00 96.50 218 ARG A C 1
ATOM 1774 O O . ARG A 1 218 ? 0.301 0.675 -17.109 1.00 96.50 218 ARG A O 1
ATOM 1781 N N . TYR A 1 219 ? 1.937 -0.870 -16.845 1.00 97.81 219 TYR A N 1
ATOM 1782 C CA . TYR A 1 219 ? 2.632 -0.583 -18.089 1.00 97.81 219 TYR A CA 1
ATOM 1783 C C . TYR A 1 219 ? 1.779 -1.063 -19.284 1.00 97.81 219 TYR A C 1
ATOM 1785 O O . TYR A 1 219 ? 1.152 -2.127 -19.202 1.00 97.81 219 TYR A O 1
ATOM 1793 N N . PRO A 1 220 ? 1.695 -0.303 -20.390 1.00 97.44 220 PRO A N 1
ATOM 1794 C CA . PRO A 1 220 ? 0.987 -0.745 -21.587 1.00 97.44 220 PRO A CA 1
ATOM 1795 C C . PRO A 1 220 ? 1.526 -2.084 -22.105 1.00 97.44 220 PRO A C 1
ATOM 1797 O O . PRO A 1 220 ? 2.722 -2.247 -22.298 1.00 97.44 220 PRO A O 1
ATOM 1800 N N . GLY A 1 221 ? 0.643 -3.058 -22.324 1.00 95.44 221 GLY A N 1
ATOM 1801 C CA . GLY A 1 221 ? 1.033 -4.392 -22.790 1.00 95.44 221 GLY A CA 1
ATOM 1802 C C . GLY A 1 221 ? 1.480 -5.366 -21.695 1.00 95.44 221 GLY A C 1
ATOM 1803 O O . GLY A 1 221 ? 1.518 -6.554 -21.969 1.00 95.44 221 GLY A O 1
ATOM 1804 N N . SER A 1 222 ? 1.692 -4.939 -20.442 1.00 96.62 222 SER A N 1
ATOM 1805 C CA . SER A 1 222 ? 2.144 -5.852 -19.372 1.00 96.62 222 SER A CA 1
ATOM 1806 C C . SER A 1 222 ? 1.048 -6.731 -18.752 1.00 96.62 222 SER A C 1
ATOM 1808 O O . SER A 1 222 ? 1.286 -7.473 -17.797 1.00 96.62 222 SER A O 1
ATOM 1810 N N . LYS A 1 223 ? -0.195 -6.654 -19.245 1.00 95.19 223 LYS A N 1
ATOM 1811 C CA . LYS A 1 223 ? -1.311 -7.432 -18.689 1.00 95.19 223 LYS A CA 1
ATOM 1812 C C . LYS A 1 223 ? -1.090 -8.925 -18.959 1.00 95.19 223 LYS A C 1
ATOM 1814 O O . LYS A 1 223 ? -1.051 -9.333 -20.109 1.00 95.19 223 LYS A O 1
ATOM 1819 N N . GLY A 1 224 ? -1.033 -9.721 -17.890 1.00 94.88 224 GLY A N 1
ATOM 1820 C CA . GLY A 1 224 ? -0.805 -11.169 -17.971 1.00 94.88 224 GLY A CA 1
ATOM 1821 C C . GLY A 1 224 ? 0.670 -11.557 -18.086 1.00 94.88 224 GLY A C 1
ATOM 1822 O O . GLY A 1 224 ? 0.976 -12.742 -18.114 1.00 94.88 224 GLY A O 1
ATOM 1823 N N . MET A 1 225 ? 1.579 -10.581 -18.121 1.00 96.44 225 MET A N 1
ATOM 1824 C CA . MET A 1 225 ? 3.013 -10.844 -18.185 1.00 96.44 225 MET A CA 1
ATOM 1825 C C . MET A 1 225 ? 3.565 -11.160 -16.798 1.00 96.44 225 MET A C 1
ATOM 1827 O O . MET A 1 225 ? 3.147 -10.565 -15.799 1.00 96.44 225 MET A O 1
ATOM 1831 N N . LYS A 1 226 ? 4.519 -12.092 -16.743 1.00 95.56 226 LYS A N 1
ATOM 1832 C CA . LYS A 1 226 ? 5.204 -12.468 -15.507 1.00 95.56 226 LYS A CA 1
ATOM 1833 C C . LYS A 1 226 ? 6.159 -11.349 -15.092 1.00 95.56 226 LYS A C 1
ATOM 1835 O O . LYS A 1 226 ? 6.988 -10.912 -15.887 1.00 95.56 226 LYS A O 1
ATOM 1840 N N . VAL A 1 227 ? 6.052 -10.902 -13.844 1.00 96.56 227 VAL A N 1
ATOM 1841 C CA . VAL A 1 227 ? 7.076 -10.057 -13.216 1.00 96.56 227 VAL A CA 1
ATOM 1842 C C . VAL A 1 227 ? 8.206 -10.978 -12.766 1.00 96.56 227 VAL A C 1
ATOM 1844 O O . VAL A 1 227 ? 7.960 -11.927 -12.023 1.00 96.56 227 VAL A O 1
ATOM 1847 N N . LEU A 1 228 ? 9.419 -10.735 -13.254 1.00 96.94 228 LEU A N 1
ATOM 1848 C CA . LEU A 1 228 ? 10.594 -11.552 -12.948 1.00 96.94 228 LEU A CA 1
ATOM 1849 C C . LEU A 1 228 ? 11.187 -11.179 -11.588 1.00 96.94 228 LEU A C 1
ATOM 1851 O O . LEU A 1 228 ? 11.463 -12.050 -10.771 1.00 96.94 228 LEU A O 1
ATOM 1855 N N . TYR A 1 229 ? 11.369 -9.881 -11.360 1.00 97.62 229 TYR A N 1
ATOM 1856 C CA . TYR A 1 229 ? 11.908 -9.297 -10.136 1.00 97.62 229 TYR A CA 1
ATOM 1857 C C . TYR A 1 229 ? 11.564 -7.802 -10.087 1.00 97.62 229 TYR A C 1
ATOM 1859 O O . TYR A 1 229 ? 11.004 -7.246 -11.043 1.00 97.62 229 TYR A O 1
ATOM 1867 N N . ALA A 1 230 ? 11.908 -7.153 -8.978 1.00 97.94 230 ALA A N 1
ATOM 1868 C CA . ALA A 1 230 ? 11.876 -5.707 -8.841 1.00 97.94 230 ALA A CA 1
ATOM 1869 C C . ALA A 1 230 ? 13.297 -5.127 -8.740 1.00 97.94 230 ALA A C 1
ATOM 1871 O O . ALA A 1 230 ? 14.158 -5.717 -8.087 1.00 97.94 230 ALA A O 1
ATOM 1872 N N . LYS A 1 231 ? 13.540 -3.998 -9.411 1.00 98.00 231 LYS A N 1
ATOM 1873 C CA . LYS A 1 231 ? 14.798 -3.244 -9.396 1.00 98.00 231 LYS A CA 1
ATOM 1874 C C . LYS A 1 231 ? 14.547 -1.778 -9.764 1.00 98.00 231 LYS A C 1
ATOM 1876 O O . LYS A 1 231 ? 13.984 -1.499 -10.822 1.00 98.00 231 LYS A O 1
ATOM 1881 N N . TRP A 1 232 ? 15.014 -0.851 -8.933 1.00 97.88 232 TRP A N 1
ATOM 1882 C CA . TRP A 1 232 ? 14.898 0.596 -9.163 1.00 97.88 232 TRP A CA 1
ATOM 1883 C C . TRP A 1 232 ? 16.228 1.207 -9.601 1.00 97.88 232 TRP A C 1
ATOM 1885 O O . TRP A 1 232 ? 17.294 0.666 -9.327 1.00 97.88 232 TRP A O 1
ATOM 1895 N N . ASP A 1 233 ? 16.173 2.348 -10.284 1.00 96.44 233 ASP A N 1
ATOM 1896 C CA . ASP A 1 233 ? 17.384 3.114 -10.585 1.00 96.44 233 ASP A CA 1
ATOM 1897 C C . ASP A 1 233 ? 17.996 3.666 -9.292 1.00 96.44 233 ASP A C 1
ATOM 1899 O O . ASP A 1 233 ? 17.278 4.072 -8.382 1.00 96.44 233 ASP A O 1
ATOM 1903 N N . GLY A 1 234 ? 19.326 3.613 -9.183 1.00 95.25 234 GLY A N 1
ATOM 1904 C CA . GLY A 1 234 ? 20.050 3.945 -7.949 1.00 95.25 234 GLY A CA 1
ATOM 1905 C C . GLY A 1 234 ? 20.054 2.840 -6.887 1.00 95.25 234 GLY A C 1
ATOM 1906 O O . GLY A 1 234 ? 20.858 2.909 -5.964 1.00 95.25 234 GLY A O 1
ATOM 1907 N N . ASN A 1 235 ? 19.234 1.792 -7.031 1.00 94.50 235 ASN A N 1
ATOM 1908 C CA . ASN A 1 235 ? 19.268 0.615 -6.165 1.00 94.50 235 ASN A CA 1
ATOM 1909 C C . ASN A 1 235 ? 19.833 -0.597 -6.939 1.00 94.50 235 ASN A C 1
ATOM 1911 O O . ASN A 1 235 ? 19.200 -1.068 -7.892 1.00 94.50 235 ASN A O 1
ATOM 1915 N N . PRO A 1 236 ? 21.029 -1.108 -6.587 1.00 88.81 236 PRO A N 1
ATOM 1916 C CA . PRO A 1 236 ? 21.630 -2.230 -7.305 1.00 88.81 236 PRO A CA 1
ATOM 1917 C C . PRO A 1 236 ? 20.875 -3.551 -7.095 1.00 88.81 236 PRO A C 1
ATOM 1919 O O . PRO A 1 236 ? 20.972 -4.441 -7.948 1.00 88.81 236 PRO A O 1
ATOM 1922 N N . ASP A 1 237 ? 20.106 -3.669 -6.013 1.00 95.81 237 ASP A N 1
ATOM 1923 C CA . ASP A 1 237 ? 19.532 -4.932 -5.573 1.00 95.81 237 ASP A CA 1
ATOM 1924 C C . ASP A 1 237 ? 18.370 -5.374 -6.465 1.00 95.81 237 ASP A C 1
ATOM 1926 O O . ASP A 1 237 ? 17.410 -4.642 -6.725 1.00 95.81 237 ASP A O 1
ATOM 1930 N N . LYS A 1 238 ? 18.444 -6.628 -6.917 1.00 97.25 238 LYS A N 1
ATOM 1931 C CA . LYS A 1 238 ? 17.319 -7.324 -7.543 1.00 97.25 238 LYS A CA 1
ATOM 1932 C C . LYS A 1 238 ? 16.558 -8.069 -6.462 1.00 97.25 238 LYS A C 1
ATOM 1934 O O . LYS A 1 238 ? 17.097 -8.986 -5.851 1.00 97.25 238 LYS A O 1
ATOM 1939 N N . MET A 1 239 ? 15.300 -7.707 -6.265 1.00 97.94 239 MET A N 1
ATOM 1940 C CA . MET A 1 239 ? 14.465 -8.289 -5.219 1.00 97.94 239 MET A CA 1
ATOM 1941 C C . MET A 1 239 ? 13.392 -9.182 -5.826 1.00 97.94 239 MET A C 1
ATOM 1943 O O . MET A 1 239 ? 12.781 -8.841 -6.846 1.00 97.94 239 MET A O 1
ATOM 1947 N N . ASN A 1 240 ? 13.118 -10.317 -5.181 1.00 97.12 240 ASN A N 1
ATOM 1948 C CA . ASN A 1 240 ? 11.894 -11.047 -5.482 1.00 97.12 240 ASN A CA 1
ATOM 1949 C C . ASN A 1 240 ? 10.676 -10.221 -5.029 1.00 97.12 240 ASN A C 1
ATOM 1951 O O . ASN A 1 240 ? 10.780 -9.161 -4.406 1.00 97.12 240 ASN A O 1
ATOM 1955 N N . TRP A 1 241 ? 9.489 -10.707 -5.368 1.00 93.50 241 TRP A N 1
ATOM 1956 C CA . TRP A 1 241 ? 8.261 -9.970 -5.115 1.00 93.50 241 TRP A CA 1
ATOM 1957 C C . TRP A 1 241 ? 7.987 -9.718 -3.624 1.00 93.50 241 TRP A C 1
ATOM 1959 O O . TRP A 1 241 ? 7.587 -8.610 -3.272 1.00 93.50 241 TRP A O 1
ATOM 1969 N N . VAL A 1 242 ? 8.239 -10.692 -2.746 1.00 97.06 242 VAL A N 1
ATOM 1970 C CA . VAL A 1 242 ? 8.017 -10.547 -1.298 1.00 97.06 242 VAL A CA 1
ATOM 1971 C C . VAL A 1 242 ? 9.038 -9.585 -0.695 1.00 97.06 242 VAL A C 1
ATOM 1973 O O . VAL A 1 242 ? 8.646 -8.626 -0.031 1.00 97.06 242 VAL A O 1
ATOM 1976 N N . ASP A 1 243 ? 10.319 -9.758 -1.015 1.00 98.19 243 ASP A N 1
ATOM 1977 C CA . ASP A 1 243 ? 11.394 -8.891 -0.518 1.00 98.19 243 ASP A CA 1
ATOM 1978 C C . ASP A 1 243 ? 11.181 -7.441 -0.953 1.00 98.19 243 ASP A C 1
ATOM 1980 O O . ASP A 1 243 ? 11.317 -6.517 -0.156 1.00 98.19 243 ASP A O 1
ATOM 1984 N N . SER A 1 244 ? 10.751 -7.225 -2.199 1.00 97.81 244 SER A N 1
ATOM 1985 C CA . SER A 1 244 ? 10.460 -5.880 -2.700 1.00 97.81 244 SER A CA 1
ATOM 1986 C C . SER A 1 244 ? 9.312 -5.201 -1.946 1.00 97.81 244 SER A C 1
ATOM 1988 O O . SER A 1 244 ? 9.332 -3.986 -1.746 1.00 97.81 244 SER A O 1
ATOM 1990 N N . ARG A 1 245 ? 8.312 -5.961 -1.475 1.00 97.50 245 ARG A N 1
ATOM 1991 C CA . ARG A 1 245 ? 7.239 -5.400 -0.644 1.00 97.50 245 ARG A CA 1
ATOM 1992 C C . ARG A 1 245 ? 7.783 -4.974 0.715 1.00 97.50 245 ARG A C 1
ATOM 1994 O O . ARG A 1 245 ? 7.474 -3.875 1.168 1.00 97.50 245 ARG A O 1
ATOM 2001 N N . LYS A 1 246 ? 8.591 -5.836 1.333 1.00 98.31 246 LYS A N 1
ATOM 2002 C CA . LYS A 1 246 ? 9.106 -5.638 2.689 1.00 98.31 246 LYS A CA 1
ATOM 2003 C C . LYS A 1 246 ? 10.140 -4.523 2.776 1.00 98.31 246 LYS A C 1
ATOM 2005 O O . LYS A 1 246 ? 10.067 -3.690 3.669 1.00 98.31 246 LYS A O 1
ATOM 2010 N N . ASN A 1 247 ? 11.051 -4.479 1.811 1.00 98.12 247 ASN A N 1
ATOM 2011 C CA . ASN A 1 247 ? 12.195 -3.570 1.829 1.00 98.12 247 ASN A CA 1
ATOM 2012 C C . ASN A 1 247 ? 11.919 -2.237 1.125 1.00 98.12 247 ASN A C 1
ATOM 2014 O O . ASN A 1 247 ? 12.616 -1.261 1.382 1.00 98.12 247 ASN A O 1
ATOM 2018 N N . VAL A 1 248 ? 10.928 -2.184 0.224 1.00 98.19 248 VAL A N 1
ATOM 2019 C CA . VAL A 1 248 ? 10.661 -0.988 -0.592 1.00 98.19 248 VAL A CA 1
ATOM 2020 C C . VAL A 1 248 ? 9.219 -0.518 -0.446 1.00 98.19 248 VAL A C 1
ATOM 2022 O O . VAL A 1 248 ? 8.996 0.596 0.014 1.00 98.19 248 VAL A O 1
ATOM 2025 N N . TYR A 1 249 ? 8.226 -1.335 -0.808 1.00 98.56 249 TYR A N 1
ATOM 2026 C CA . TYR A 1 249 ? 6.836 -0.860 -0.864 1.00 98.56 249 TYR A CA 1
ATOM 2027 C C . TYR A 1 249 ? 6.309 -0.378 0.488 1.00 98.56 249 TYR A C 1
ATOM 2029 O O . TYR A 1 249 ? 5.866 0.763 0.599 1.00 98.56 249 TYR A O 1
ATOM 2037 N N . VAL A 1 250 ? 6.333 -1.247 1.503 1.00 98.69 250 VAL A N 1
ATOM 2038 C CA . VAL A 1 250 ? 5.706 -0.981 2.802 1.00 98.69 250 VAL A CA 1
ATOM 2039 C C . VAL A 1 250 ? 6.383 0.191 3.516 1.00 98.69 250 VAL A C 1
ATOM 2041 O O . VAL A 1 250 ? 5.648 1.109 3.879 1.00 98.69 250 VAL A O 1
ATOM 2044 N N . PRO A 1 251 ? 7.724 0.244 3.670 1.00 98.62 251 PRO A N 1
ATOM 2045 C CA . PRO A 1 251 ? 8.372 1.367 4.345 1.00 98.62 251 PRO A CA 1
ATOM 2046 C C . PRO A 1 251 ? 8.127 2.700 3.635 1.00 98.62 251 PRO A C 1
ATOM 2048 O O . PRO A 1 251 ? 7.698 3.667 4.260 1.00 98.62 251 PRO A O 1
ATOM 2051 N N . LEU A 1 252 ? 8.316 2.743 2.313 1.00 98.62 252 LEU A N 1
ATOM 2052 C CA . LEU A 1 252 ? 8.212 3.996 1.567 1.00 98.62 252 LEU A CA 1
ATOM 2053 C C . LEU A 1 252 ? 6.772 4.501 1.460 1.00 98.62 252 LEU A C 1
ATOM 2055 O O . LEU A 1 252 ? 6.535 5.708 1.517 1.00 98.62 252 LEU A O 1
ATOM 2059 N N . TYR A 1 253 ? 5.801 3.595 1.320 1.00 98.75 253 TYR A N 1
ATOM 2060 C CA . TYR A 1 253 ? 4.393 3.974 1.329 1.00 98.75 253 TYR A CA 1
ATOM 2061 C C . TYR A 1 253 ? 3.948 4.440 2.721 1.00 98.75 253 TYR A C 1
ATOM 2063 O O . TYR A 1 253 ? 3.229 5.433 2.837 1.00 98.75 253 TYR A O 1
ATOM 2071 N N . TYR A 1 254 ? 4.388 3.744 3.775 1.00 98.75 254 TYR A N 1
ATOM 2072 C CA . TYR A 1 254 ? 4.127 4.132 5.159 1.00 98.75 254 TYR A CA 1
ATOM 2073 C C . TYR A 1 254 ? 4.629 5.551 5.440 1.00 98.75 254 TYR A C 1
ATOM 2075 O O . TYR A 1 254 ? 3.858 6.382 5.919 1.00 98.75 254 TYR A O 1
ATOM 2083 N N . ASP A 1 255 ? 5.877 5.854 5.075 1.00 98.44 255 ASP A N 1
ATOM 2084 C CA . ASP A 1 255 ? 6.471 7.177 5.280 1.00 98.44 255 ASP A CA 1
ATOM 2085 C C . ASP A 1 255 ? 5.749 8.284 4.512 1.00 98.44 255 ASP A C 1
ATOM 2087 O O . ASP A 1 255 ? 5.588 9.383 5.035 1.00 98.44 255 ASP A O 1
ATOM 2091 N N . MET A 1 256 ? 5.255 7.996 3.307 1.00 97.81 256 MET A N 1
ATOM 2092 C CA . MET A 1 256 ? 4.461 8.952 2.531 1.00 97.81 256 MET A CA 1
ATOM 2093 C C . MET A 1 256 ? 3.103 9.265 3.187 1.00 97.81 256 MET A C 1
ATOM 2095 O O . MET A 1 256 ? 2.598 10.378 3.053 1.00 97.81 256 MET A O 1
ATOM 2099 N N . MET A 1 257 ? 2.482 8.285 3.849 1.00 98.25 257 MET A N 1
ATOM 2100 C CA . MET A 1 257 ? 1.075 8.344 4.265 1.00 98.25 257 MET A CA 1
ATOM 2101 C C . MET A 1 257 ? 0.866 8.704 5.742 1.00 98.25 257 MET A C 1
ATOM 2103 O O . MET A 1 257 ? -0.106 9.391 6.057 1.00 98.25 257 MET A O 1
ATOM 2107 N N . LYS A 1 258 ? 1.745 8.260 6.648 1.00 98.06 258 LYS A N 1
ATOM 2108 C CA . LYS A 1 258 ? 1.526 8.296 8.110 1.00 98.06 258 LYS A CA 1
ATOM 2109 C C . LYS A 1 258 ? 1.206 9.687 8.676 1.00 98.06 258 LYS A C 1
ATOM 2111 O O . LYS A 1 258 ? 0.409 9.800 9.601 1.00 98.06 258 LYS A O 1
ATOM 2116 N N . ASP A 1 259 ? 1.762 10.741 8.083 1.00 98.00 259 ASP A N 1
ATOM 2117 C CA . ASP A 1 259 ? 1.619 12.118 8.570 1.00 98.00 259 ASP A CA 1
ATOM 2118 C C . ASP A 1 259 ? 0.480 12.899 7.885 1.00 98.00 259 ASP A C 1
ATOM 2120 O O . ASP A 1 259 ? 0.302 14.096 8.113 1.00 98.00 259 ASP A O 1
ATOM 2124 N N . THR A 1 260 ? -0.321 12.236 7.049 1.00 98.38 260 THR A N 1
ATOM 2125 C CA . THR A 1 260 ? -1.447 12.866 6.344 1.00 98.38 260 THR A CA 1
ATOM 2126 C C . THR A 1 260 ? -2.648 13.140 7.262 1.00 98.38 260 THR A C 1
ATOM 2128 O O . THR A 1 260 ? -2.802 12.542 8.330 1.00 98.38 260 THR A O 1
ATOM 2131 N N . GLU A 1 261 ? -3.522 14.066 6.845 1.00 98.44 261 GLU A N 1
ATOM 2132 C CA . GLU A 1 261 ? -4.710 14.489 7.607 1.00 98.44 261 GLU A CA 1
ATOM 2133 C C . GLU A 1 261 ? -5.605 13.290 7.942 1.00 98.44 261 GLU A C 1
ATOM 2135 O O . GLU A 1 261 ? -5.882 13.032 9.116 1.00 98.44 261 GLU A O 1
ATOM 2140 N N . MET A 1 262 ? -6.003 12.515 6.929 1.00 98.69 262 MET A N 1
ATOM 2141 C CA . MET A 1 262 ? -6.929 11.402 7.131 1.00 98.69 262 MET A CA 1
ATOM 2142 C C . MET A 1 262 ? -6.289 10.226 7.867 1.00 98.69 262 MET A C 1
ATOM 2144 O O . MET A 1 262 ? -6.985 9.545 8.618 1.00 98.69 262 MET A O 1
ATOM 2148 N N . ALA A 1 263 ? -4.988 9.970 7.690 1.00 98.62 263 ALA A N 1
ATOM 2149 C CA . ALA A 1 263 ? -4.300 8.914 8.434 1.00 98.62 263 ALA A CA 1
ATOM 2150 C C . ALA A 1 263 ? -4.402 9.163 9.945 1.00 98.62 263 ALA A C 1
ATOM 2152 O O . ALA A 1 263 ? -4.784 8.275 10.711 1.00 98.62 263 ALA A O 1
ATOM 2153 N N . ASN A 1 264 ? -4.125 10.399 10.358 1.00 98.69 264 ASN A N 1
ATOM 2154 C CA . ASN A 1 264 ? -4.181 10.809 11.754 1.00 98.69 264 ASN A CA 1
ATOM 2155 C C . ASN A 1 264 ? -5.614 10.918 12.284 1.00 98.69 264 ASN A C 1
ATOM 2157 O O . ASN A 1 264 ? -5.865 10.544 13.431 1.00 98.69 264 ASN A O 1
ATOM 2161 N N . GLU A 1 265 ? -6.562 11.380 11.464 1.00 98.62 265 GLU A N 1
ATOM 2162 C CA . GLU A 1 265 ? -7.980 11.431 11.831 1.00 98.62 265 GLU A CA 1
ATOM 2163 C C . GLU A 1 265 ? -8.516 10.035 12.166 1.00 98.62 265 GLU A C 1
ATOM 2165 O O . GLU A 1 265 ? -9.029 9.822 13.266 1.00 98.62 265 GLU A O 1
ATOM 2170 N N . TRP A 1 266 ? -8.327 9.060 11.274 1.00 98.69 266 TRP A N 1
ATOM 2171 C CA . TRP A 1 266 ? -8.853 7.711 11.481 1.00 98.69 266 TRP A CA 1
ATOM 2172 C C . TRP A 1 266 ? -8.157 6.963 12.611 1.00 98.69 266 TRP A C 1
ATOM 2174 O O . TRP A 1 266 ? -8.823 6.272 13.384 1.00 98.69 266 TRP A O 1
ATOM 2184 N N . LYS A 1 267 ? -6.840 7.136 12.761 1.00 98.56 267 LYS A N 1
ATOM 2185 C CA . LYS A 1 267 ? -6.105 6.595 13.908 1.00 98.56 267 LYS A CA 1
ATOM 2186 C C . LYS A 1 267 ? -6.672 7.128 15.227 1.00 98.56 267 LYS A C 1
ATOM 2188 O O . LYS A 1 267 ? -6.982 6.349 16.125 1.00 98.56 267 LYS A O 1
ATOM 2193 N N . LYS A 1 268 ? -6.916 8.438 15.312 1.00 98.25 268 LYS A N 1
ATOM 2194 C CA . LYS A 1 268 ? -7.539 9.065 16.484 1.00 98.25 268 LYS A CA 1
ATOM 2195 C C . LYS A 1 268 ? -8.964 8.555 16.730 1.00 98.25 268 LYS A C 1
ATOM 2197 O O . LYS A 1 268 ? -9.334 8.346 17.883 1.00 98.25 268 LYS A O 1
ATOM 2202 N N . SER A 1 269 ? -9.768 8.337 15.688 1.00 98.12 269 SER A N 1
ATOM 2203 C CA . SER A 1 269 ? -11.109 7.748 15.834 1.00 98.12 269 SER A CA 1
ATOM 2204 C C . SER A 1 269 ? -11.051 6.350 16.452 1.00 98.12 269 SER A C 1
ATOM 2206 O O . SER A 1 269 ? -11.812 6.048 17.372 1.00 98.12 269 SER A O 1
ATOM 2208 N N . VAL A 1 270 ? -10.107 5.517 16.014 1.00 98.31 270 VAL A N 1
ATOM 2209 C CA . VAL A 1 270 ? -9.887 4.181 16.586 1.00 98.31 270 VAL A CA 1
ATOM 2210 C C . VAL A 1 270 ? -9.432 4.268 18.042 1.00 98.31 270 VAL A C 1
ATOM 2212 O O . VAL A 1 270 ? -9.977 3.573 18.900 1.00 98.31 270 VAL A O 1
ATOM 2215 N N . GLU A 1 271 ? -8.518 5.178 18.378 1.00 96.88 271 GLU A N 1
ATOM 2216 C CA . GLU A 1 271 ? -8.115 5.440 19.771 1.00 96.88 271 GLU A CA 1
ATOM 2217 C C . GLU A 1 271 ? -9.297 5.876 20.662 1.00 96.88 271 GLU A C 1
ATOM 2219 O O . GLU A 1 271 ? -9.309 5.609 21.866 1.00 96.88 271 GLU A O 1
ATOM 2224 N N . GLN A 1 272 ? -10.323 6.496 20.074 1.00 96.81 272 GLN A N 1
ATOM 2225 C CA . GLN A 1 272 ? -11.564 6.903 20.744 1.00 96.81 272 GLN A CA 1
ATOM 2226 C C . GLN A 1 272 ? -12.623 5.790 20.834 1.00 96.81 272 GLN A C 1
ATOM 2228 O O . GLN A 1 272 ? -13.702 6.028 21.379 1.00 96.81 272 GLN A O 1
ATOM 2233 N N . GLY A 1 273 ? -12.326 4.581 20.354 1.00 97.19 273 GLY A N 1
ATOM 2234 C CA . GLY A 1 273 ? -13.232 3.432 20.434 1.00 97.19 273 GLY A CA 1
ATOM 2235 C C . GLY A 1 273 ? -14.098 3.206 19.195 1.00 97.19 273 GLY A C 1
ATOM 2236 O O . GLY A 1 273 ? -15.049 2.432 19.268 1.00 97.19 273 GLY A O 1
ATOM 2237 N N . VAL A 1 274 ? -13.819 3.884 18.077 1.00 98.19 274 VAL A N 1
ATOM 2238 C CA . VAL A 1 274 ? -14.570 3.699 16.827 1.00 98.19 274 VAL A CA 1
ATOM 2239 C C . VAL A 1 274 ? -14.004 2.517 16.048 1.00 98.19 274 VAL A C 1
ATOM 2241 O O . VAL A 1 274 ? -12.839 2.528 15.659 1.00 98.19 274 VAL A O 1
ATOM 2244 N N . ASP A 1 275 ? -14.844 1.522 15.779 1.00 98.69 275 ASP A N 1
ATOM 2245 C CA . ASP A 1 275 ? -14.503 0.430 14.871 1.00 98.69 275 ASP A CA 1
ATOM 2246 C C . ASP A 1 275 ? -14.489 0.934 13.421 1.00 98.69 275 ASP A C 1
ATOM 2248 O O . ASP A 1 275 ? -15.408 1.635 12.983 1.00 98.69 275 ASP A O 1
ATOM 2252 N N . VAL A 1 276 ? -13.472 0.556 12.648 1.00 98.81 276 VAL A N 1
ATOM 2253 C CA . VAL A 1 276 ? -13.308 0.993 11.252 1.00 98.81 276 VAL A CA 1
ATOM 2254 C C . VAL A 1 276 ? -12.999 -0.174 10.324 1.00 98.81 276 VAL A C 1
ATOM 2256 O O . VAL A 1 276 ? -12.331 -1.130 10.706 1.00 98.81 276 VAL A O 1
ATOM 2259 N N . VAL A 1 277 ? -13.444 -0.086 9.071 1.00 98.88 277 VAL A N 1
ATOM 2260 C CA . VAL A 1 277 ? -13.137 -1.057 8.014 1.00 98.88 277 VAL A CA 1
ATOM 2261 C C . VAL A 1 277 ? -12.483 -0.373 6.815 1.00 98.88 277 VAL A C 1
ATOM 2263 O O . VAL A 1 277 ? -13.061 0.520 6.191 1.00 98.88 277 VAL A O 1
ATOM 2266 N N . ILE A 1 278 ? -11.274 -0.819 6.477 1.00 98.88 278 ILE A N 1
ATOM 2267 C CA . ILE A 1 278 ? -10.470 -0.337 5.354 1.00 98.88 278 ILE A CA 1
ATOM 2268 C C . ILE A 1 278 ? -10.817 -1.140 4.098 1.00 98.88 278 ILE A C 1
ATOM 2270 O O . ILE A 1 278 ? -10.560 -2.339 4.037 1.00 98.88 278 ILE A O 1
ATOM 2274 N N . TYR A 1 279 ? -11.380 -0.488 3.082 1.00 98.69 279 TYR A N 1
ATOM 2275 C CA . TYR A 1 279 ? -11.723 -1.107 1.800 1.00 98.69 279 TYR A CA 1
ATOM 2276 C C . TYR A 1 279 ? -10.660 -0.854 0.730 1.00 98.69 279 TYR A C 1
ATOM 2278 O O . TYR A 1 279 ? -10.411 0.297 0.354 1.00 98.69 279 TYR A O 1
ATOM 2286 N N . ASP A 1 280 ? -10.127 -1.940 0.165 1.00 98.44 280 ASP A N 1
ATOM 2287 C CA . ASP A 1 280 ? -9.145 -1.927 -0.925 1.00 98.44 280 ASP A CA 1
ATOM 2288 C C . ASP A 1 280 ? -9.459 -2.986 -2.006 1.00 98.44 280 ASP A C 1
ATOM 2290 O O . ASP A 1 280 ? -10.137 -3.985 -1.758 1.00 98.44 280 ASP A O 1
ATOM 2294 N N . PHE A 1 281 ? -8.974 -2.786 -3.233 1.00 97.56 281 PHE A N 1
ATOM 2295 C CA . PHE A 1 281 ? -9.066 -3.779 -4.310 1.00 97.56 281 PHE A CA 1
ATOM 2296 C C . PHE A 1 281 ? -8.189 -5.005 -4.049 1.00 97.56 281 PHE A C 1
ATOM 2298 O O . PHE A 1 281 ? -8.574 -6.126 -4.405 1.00 97.56 281 PHE A O 1
ATOM 2305 N N . ASP A 1 282 ? -7.060 -4.771 -3.385 1.00 97.12 282 ASP A N 1
ATOM 2306 C CA . ASP A 1 282 ? -6.056 -5.771 -3.032 1.00 97.12 282 ASP A CA 1
ATOM 2307 C C . ASP A 1 282 ? -6.220 -6.274 -1.588 1.00 97.12 282 ASP A C 1
ATOM 2309 O O . ASP A 1 282 ? -5.302 -6.866 -1.039 1.00 97.12 282 ASP A O 1
ATOM 2313 N N . GLY A 1 283 ? -7.380 -6.041 -0.957 1.00 97.44 283 GLY A N 1
ATOM 2314 C CA . GLY A 1 283 ? -7.680 -6.570 0.376 1.00 97.44 283 GLY A CA 1
ATOM 2315 C C . GLY A 1 283 ? -7.758 -8.108 0.417 1.00 97.44 283 GLY A C 1
ATOM 2316 O O . GLY A 1 283 ? -7.673 -8.776 -0.621 1.00 97.44 283 GLY A O 1
ATOM 2317 N N . PRO A 1 284 ? -8.012 -8.698 1.597 1.00 98.00 284 PRO A N 1
ATOM 2318 C CA . PRO A 1 284 ? -7.969 -10.146 1.778 1.00 98.00 284 PRO A CA 1
ATOM 2319 C C . PRO A 1 284 ? -9.026 -10.874 0.954 1.00 98.00 284 PRO A C 1
ATOM 2321 O O . PRO A 1 284 ? -10.163 -10.418 0.822 1.00 98.00 284 PRO A O 1
ATOM 2324 N N . ARG A 1 285 ? -8.657 -12.044 0.432 1.00 97.88 285 ARG A N 1
ATOM 2325 C CA . ARG A 1 285 ? -9.530 -12.923 -0.352 1.00 97.88 285 ARG A CA 1
ATOM 2326 C C . ARG A 1 285 ? -9.436 -14.357 0.149 1.00 97.88 285 ARG A C 1
ATOM 2328 O O . ARG A 1 285 ? -8.420 -14.758 0.719 1.00 97.88 285 ARG A O 1
ATOM 2335 N N . LEU A 1 286 ? -10.507 -15.113 -0.062 1.00 97.00 286 LEU A N 1
ATOM 2336 C CA . LEU A 1 286 ? -10.479 -16.571 0.055 1.00 97.00 286 LEU A CA 1
ATOM 2337 C C . LEU A 1 286 ? -9.741 -17.179 -1.144 1.00 97.00 286 LEU A C 1
ATOM 2339 O O . LEU A 1 286 ? -9.486 -16.500 -2.138 1.00 97.00 286 LEU A O 1
ATOM 2343 N N . ALA A 1 287 ? -9.411 -18.469 -1.061 1.00 95.75 287 ALA A N 1
ATOM 2344 C CA . ALA A 1 287 ? -8.687 -19.181 -2.117 1.00 95.75 287 ALA A CA 1
ATOM 2345 C C . ALA A 1 287 ? -9.414 -19.171 -3.478 1.00 95.75 287 ALA A C 1
ATOM 2347 O O . ALA A 1 287 ? -8.764 -19.193 -4.518 1.00 95.75 287 ALA A O 1
ATOM 2348 N N . ASP A 1 288 ? -10.745 -19.079 -3.475 1.00 96.50 288 ASP A N 1
ATOM 2349 C CA . ASP A 1 288 ? -11.593 -18.947 -4.668 1.00 96.50 288 ASP A CA 1
ATOM 2350 C C . ASP A 1 288 ? -11.640 -17.508 -5.236 1.00 96.50 288 ASP A C 1
ATOM 2352 O O . ASP A 1 288 ? -12.305 -17.248 -6.238 1.00 96.50 288 ASP A O 1
ATOM 2356 N N . GLY A 1 289 ? -10.952 -16.554 -4.600 1.00 95.81 289 GLY A N 1
ATOM 2357 C CA . GLY A 1 289 ? -10.946 -15.136 -4.962 1.00 95.81 289 GLY A CA 1
ATOM 2358 C C . GLY A 1 289 ? -12.110 -14.321 -4.387 1.00 95.81 289 GLY A C 1
ATOM 2359 O O . GLY A 1 289 ? -12.170 -13.103 -4.625 1.00 95.81 289 GLY A O 1
ATOM 2360 N N . SER A 1 290 ? -13.007 -14.947 -3.617 1.00 97.12 290 SER A N 1
ATOM 2361 C CA . SER A 1 290 ? -14.129 -14.277 -2.961 1.00 97.12 290 SER A CA 1
ATOM 2362 C C . SER A 1 290 ? -13.646 -13.201 -1.991 1.00 97.12 290 SER A C 1
ATOM 2364 O O . SER A 1 290 ? -12.648 -13.363 -1.285 1.00 97.12 290 SER A O 1
ATOM 2366 N N . VAL A 1 291 ? -14.373 -12.081 -1.968 1.00 98.12 291 VAL A N 1
ATOM 2367 C CA . VAL A 1 291 ? -14.063 -10.943 -1.097 1.00 98.12 291 VAL A CA 1
ATOM 2368 C C . VAL A 1 291 ? -14.414 -11.253 0.357 1.00 98.12 291 VAL A C 1
ATOM 2370 O O . VAL A 1 291 ? -15.489 -11.791 0.626 1.00 98.12 291 VAL A O 1
ATOM 2373 N N . ILE A 1 292 ? -13.532 -10.893 1.289 1.00 98.31 292 ILE A N 1
ATOM 2374 C CA . ILE A 1 292 ? -13.737 -11.066 2.734 1.00 98.31 292 ILE A CA 1
ATOM 2375 C C . ILE A 1 292 ? -13.308 -9.830 3.517 1.00 98.31 292 ILE A C 1
ATOM 2377 O O . ILE A 1 292 ? -12.560 -8.988 3.019 1.00 98.31 292 ILE A O 1
ATOM 2381 N N . CYS A 1 293 ? -13.814 -9.744 4.745 1.00 98.69 293 CYS A N 1
ATOM 2382 C CA . CYS A 1 293 ? -13.434 -8.773 5.757 1.00 98.69 293 CYS A CA 1
ATOM 2383 C C . CYS A 1 293 ? -12.776 -9.522 6.922 1.00 98.69 293 CYS A C 1
ATOM 2385 O O . CYS A 1 293 ? -13.260 -10.585 7.326 1.00 98.69 293 CYS A O 1
ATOM 2387 N N . LYS A 1 294 ? -11.655 -9.007 7.427 1.00 98.56 294 LYS A N 1
ATOM 2388 C CA . LYS A 1 294 ? -10.896 -9.600 8.535 1.00 98.56 294 LYS A CA 1
ATOM 2389 C C . LYS A 1 294 ? -10.456 -8.520 9.513 1.00 98.56 294 LYS A C 1
ATOM 2391 O O . LYS A 1 294 ? -10.080 -7.432 9.086 1.00 98.56 294 LYS A O 1
ATOM 2396 N N . GLU A 1 295 ? -10.530 -8.831 10.807 1.00 98.62 295 GLU A N 1
ATOM 2397 C CA . GLU A 1 295 ? -9.903 -8.020 11.856 1.00 98.62 295 GLU A CA 1
ATOM 2398 C C . GLU A 1 295 ? -8.388 -8.039 11.638 1.00 98.62 295 GLU A C 1
ATOM 2400 O O . GLU A 1 295 ? -7.831 -9.048 11.202 1.00 98.62 295 GLU A O 1
ATOM 2405 N N . VAL A 1 296 ? -7.751 -6.895 11.846 1.00 98.62 296 VAL A N 1
ATOM 2406 C CA . VAL A 1 296 ? -6.329 -6.700 11.583 1.00 98.62 296 VAL A CA 1
ATOM 2407 C C . VAL A 1 296 ? -5.571 -6.974 12.869 1.00 98.62 296 VAL A C 1
ATOM 2409 O O . VAL A 1 296 ? -5.710 -6.245 13.849 1.00 98.62 296 VAL A O 1
ATOM 2412 N N . ASP A 1 297 ? -4.743 -8.008 12.837 1.00 98.44 297 ASP A N 1
ATOM 2413 C CA . ASP A 1 297 ? -3.776 -8.326 13.876 1.00 98.44 297 ASP A CA 1
ATOM 2414 C C . ASP A 1 297 ? -2.392 -8.598 13.264 1.00 98.44 297 ASP A C 1
ATOM 2416 O O . ASP A 1 297 ? -2.201 -8.600 12.041 1.00 98.44 297 ASP A O 1
ATOM 2420 N N . LEU A 1 298 ? -1.400 -8.771 14.136 1.00 98.50 298 LEU A N 1
ATOM 2421 C CA . LEU A 1 298 ? -0.007 -8.937 13.737 1.00 98.50 298 LEU A CA 1
ATOM 2422 C C . LEU A 1 298 ? 0.230 -10.229 12.940 1.00 98.50 298 LEU A C 1
ATOM 2424 O O . LEU A 1 298 ? 0.987 -10.228 11.968 1.00 98.50 298 LEU A O 1
ATOM 2428 N N . GLU A 1 299 ? -0.404 -11.328 13.346 1.00 98.56 299 GLU A N 1
ATOM 2429 C CA . GLU A 1 299 ? -0.244 -12.634 12.703 1.00 98.56 299 GLU A CA 1
ATOM 2430 C C . GLU A 1 299 ? -0.816 -12.609 11.286 1.00 98.56 299 GLU A C 1
ATOM 2432 O O . GLU A 1 299 ? -0.151 -13.016 10.331 1.00 98.56 299 GLU A O 1
ATOM 2437 N N . PHE A 1 300 ? -1.998 -12.023 11.127 1.00 98.50 300 PHE A N 1
ATOM 2438 C CA . PHE A 1 300 ? -2.640 -11.828 9.840 1.00 98.50 300 PHE A CA 1
ATOM 2439 C C . PHE A 1 300 ? -1.784 -10.982 8.887 1.00 98.50 300 PHE A C 1
ATOM 2441 O O . PHE A 1 300 ? -1.635 -11.334 7.714 1.00 98.50 300 PHE A O 1
ATOM 2448 N N . LEU A 1 301 ? -1.175 -9.888 9.358 1.00 98.75 301 LEU A N 1
ATOM 2449 C CA . LEU A 1 301 ? -0.290 -9.066 8.521 1.00 98.75 301 LEU A CA 1
ATOM 2450 C C . LEU A 1 301 ? 0.969 -9.832 8.086 1.00 98.75 301 LEU A C 1
ATOM 2452 O O . LEU A 1 301 ? 1.332 -9.775 6.906 1.00 98.75 301 LEU A O 1
ATOM 2456 N N . ARG A 1 302 ? 1.584 -10.600 8.998 1.00 98.62 302 ARG A N 1
ATOM 2457 C CA . ARG A 1 302 ? 2.727 -11.483 8.697 1.00 98.62 302 ARG A CA 1
ATOM 2458 C C . ARG A 1 302 ? 2.366 -12.559 7.680 1.00 98.62 302 ARG A C 1
ATOM 2460 O O . ARG A 1 302 ? 3.152 -12.836 6.777 1.00 98.62 302 ARG A O 1
ATOM 2467 N N . GLU A 1 303 ? 1.183 -13.154 7.782 1.00 98.12 303 GLU A N 1
ATOM 2468 C CA . GLU A 1 303 ? 0.704 -14.118 6.791 1.00 98.12 303 GLU A CA 1
ATOM 2469 C C . GLU A 1 303 ? 0.579 -13.445 5.415 1.00 98.12 303 GLU A C 1
ATOM 2471 O O . GLU A 1 303 ? 1.130 -13.924 4.421 1.00 98.12 303 GLU A O 1
ATOM 2476 N N . LYS A 1 304 ? -0.113 -12.300 5.345 1.00 98.19 304 LYS A N 1
ATOM 2477 C CA . LYS A 1 304 ? -0.457 -11.666 4.066 1.00 98.19 304 LYS A CA 1
ATOM 2478 C C . LYS A 1 304 ? 0.724 -11.042 3.339 1.00 98.19 304 LYS A C 1
ATOM 2480 O O . LYS A 1 304 ? 0.735 -11.094 2.110 1.00 98.19 304 LYS A O 1
ATOM 2485 N N . ILE A 1 305 ? 1.725 -10.497 4.031 1.00 98.38 305 ILE A N 1
ATOM 2486 C CA . ILE A 1 305 ? 2.903 -9.932 3.348 1.00 98.38 305 ILE A CA 1
ATOM 2487 C C . ILE A 1 305 ? 3.698 -11.011 2.594 1.00 98.38 305 ILE A C 1
ATOM 2489 O O . ILE A 1 305 ? 4.226 -10.747 1.507 1.00 98.38 305 ILE A O 1
ATOM 2493 N N . ASN A 1 306 ? 3.712 -12.234 3.134 1.00 98.12 306 ASN A N 1
ATOM 2494 C CA . ASN A 1 306 ? 4.396 -13.396 2.568 1.00 98.12 306 ASN A CA 1
ATOM 2495 C C . ASN A 1 306 ? 3.524 -14.183 1.566 1.00 98.12 306 ASN A C 1
ATOM 2497 O O . ASN A 1 306 ? 4.039 -15.045 0.854 1.00 98.12 306 ASN A O 1
ATOM 2501 N N . ASP A 1 307 ? 2.222 -13.888 1.462 1.00 97.00 307 ASP A N 1
ATOM 2502 C CA . ASP A 1 307 ? 1.330 -14.548 0.506 1.00 97.00 307 ASP A CA 1
ATOM 2503 C C . ASP A 1 307 ? 1.618 -14.067 -0.928 1.00 97.00 307 ASP A C 1
ATOM 2505 O O . ASP A 1 307 ? 1.494 -12.885 -1.273 1.00 97.00 307 ASP A O 1
ATOM 2509 N N . THR A 1 308 ? 2.016 -15.003 -1.788 1.00 95.62 308 THR A N 1
ATOM 2510 C CA . THR A 1 308 ? 2.314 -14.752 -3.206 1.00 95.62 308 THR A CA 1
ATOM 2511 C C . THR A 1 308 ? 1.112 -14.977 -4.119 1.00 95.62 308 THR A C 1
ATOM 2513 O O . THR A 1 308 ? 1.149 -14.566 -5.280 1.00 95.62 308 THR A O 1
ATOM 2516 N N . ARG A 1 309 ? 0.032 -15.588 -3.618 1.00 95.00 309 ARG A N 1
ATOM 2517 C CA . ARG A 1 309 ? -1.188 -15.872 -4.395 1.00 95.00 309 ARG A CA 1
ATOM 2518 C C . ARG A 1 309 ? -2.022 -14.614 -4.600 1.00 95.00 309 ARG A C 1
ATOM 2520 O O . ARG A 1 309 ? -2.668 -14.462 -5.635 1.00 95.00 309 ARG A O 1
ATOM 2527 N N . PHE A 1 310 ? -1.992 -13.714 -3.618 1.00 95.81 310 PHE A N 1
ATOM 2528 C CA . PHE A 1 310 ? -2.735 -12.460 -3.627 1.00 95.81 310 PHE A CA 1
ATOM 2529 C C . PHE A 1 310 ? -1.801 -11.245 -3.495 1.00 95.81 310 PHE A C 1
ATOM 2531 O O . PHE A 1 310 ? -0.698 -11.333 -2.942 1.00 95.81 310 PHE A O 1
ATOM 2538 N N . PRO A 1 311 ? -2.193 -10.088 -4.052 1.00 95.25 311 PRO A N 1
ATOM 2539 C CA . PRO A 1 311 ? -1.461 -8.848 -3.843 1.00 95.25 311 PRO A CA 1
ATOM 2540 C C . PRO A 1 311 ? -1.531 -8.412 -2.371 1.00 95.25 311 PRO A C 1
ATOM 2542 O O . PRO A 1 311 ? -2.551 -8.580 -1.716 1.00 95.25 311 PRO A O 1
ATOM 2545 N N . PHE A 1 312 ? -0.447 -7.811 -1.880 1.00 97.56 312 PHE A N 1
ATOM 2546 C CA . PHE A 1 312 ? -0.424 -7.067 -0.625 1.00 97.56 312 PHE A CA 1
ATOM 2547 C C . PHE A 1 312 ? -0.452 -5.583 -0.994 1.00 97.56 312 PHE A C 1
ATOM 2549 O O . PHE A 1 312 ? 0.580 -5.015 -1.358 1.00 97.56 312 PHE A O 1
ATOM 2556 N N . GLY A 1 313 ? -1.653 -5.007 -1.044 1.00 96.12 313 GLY A N 1
ATOM 2557 C CA . GLY A 1 313 ? -1.865 -3.611 -1.434 1.00 96.12 313 GLY A CA 1
ATOM 2558 C C . GLY A 1 313 ? -1.648 -2.610 -0.302 1.00 96.12 313 GLY A C 1
ATOM 2559 O O . GLY A 1 313 ? -1.376 -2.971 0.847 1.00 96.12 313 GLY A O 1
ATOM 2560 N N . HIS A 1 314 ? -1.817 -1.328 -0.621 1.00 98.56 314 HIS A N 1
ATOM 2561 C CA . HIS A 1 314 ? -1.640 -0.225 0.326 1.00 98.56 314 HIS A CA 1
ATOM 2562 C C . HIS A 1 314 ? -2.652 -0.257 1.473 1.00 98.56 314 HIS A C 1
ATOM 2564 O O . HIS A 1 314 ? -2.335 0.210 2.567 1.00 98.56 314 HIS A O 1
ATOM 2570 N N . GLY A 1 315 ? -3.838 -0.840 1.274 1.00 98.62 315 GLY A N 1
ATOM 2571 C CA . GLY A 1 315 ? -4.853 -0.991 2.314 1.00 98.62 315 GLY A CA 1
ATOM 2572 C C . GLY A 1 315 ? -4.358 -1.736 3.552 1.00 98.62 315 GLY A C 1
ATOM 2573 O O . GLY A 1 315 ? -4.751 -1.373 4.656 1.00 98.62 315 GLY A O 1
ATOM 2574 N N . TYR A 1 316 ? -3.444 -2.702 3.403 1.00 98.81 316 TYR A N 1
ATOM 2575 C CA . TYR A 1 316 ? -2.819 -3.377 4.547 1.00 98.81 316 TYR A CA 1
ATOM 2576 C C . TYR A 1 316 ? -1.914 -2.443 5.353 1.00 98.81 316 TYR A C 1
ATOM 2578 O O . TYR A 1 316 ? -1.930 -2.485 6.579 1.00 98.81 316 TYR A O 1
ATOM 2586 N N . VAL A 1 317 ? -1.163 -1.568 4.679 1.00 98.81 317 VAL A N 1
ATOM 2587 C CA . VAL A 1 317 ? -0.282 -0.591 5.338 1.00 98.81 317 VAL A CA 1
ATOM 2588 C C . VAL A 1 317 ? -1.106 0.471 6.067 1.00 98.81 317 VAL A C 1
ATOM 2590 O O . VAL A 1 317 ? -0.797 0.821 7.204 1.00 98.81 317 VAL A O 1
ATOM 2593 N N . VAL A 1 318 ? -2.193 0.942 5.444 1.00 98.81 318 VAL A N 1
ATOM 2594 C CA . VAL A 1 318 ? -3.145 1.871 6.075 1.00 98.81 318 VAL A CA 1
ATOM 2595 C C . VAL A 1 318 ? -3.796 1.232 7.302 1.00 98.81 318 VAL A C 1
ATOM 2597 O O . VAL A 1 318 ? -3.846 1.852 8.362 1.00 98.81 318 VAL A O 1
ATOM 2600 N N . ALA A 1 319 ? -4.249 -0.017 7.177 1.00 98.81 319 ALA A N 1
ATOM 2601 C CA . ALA A 1 319 ? -4.844 -0.761 8.278 1.00 98.81 319 ALA A CA 1
ATOM 2602 C C . ALA A 1 319 ? -3.870 -0.936 9.452 1.00 98.81 319 ALA A C 1
ATOM 2604 O O . ALA A 1 319 ? -4.248 -0.638 10.580 1.00 98.81 319 ALA A O 1
ATOM 2605 N N . ALA A 1 320 ? -2.620 -1.331 9.183 1.00 98.81 320 ALA A N 1
ATOM 2606 C CA . ALA A 1 320 ? -1.586 -1.479 10.206 1.00 98.81 320 ALA A CA 1
ATOM 2607 C C . ALA A 1 320 ? -1.276 -0.156 10.931 1.00 98.81 320 ALA A C 1
ATOM 2609 O O . ALA A 1 320 ? -1.183 -0.120 12.158 1.00 98.81 320 ALA A O 1
ATOM 2610 N N . TYR A 1 321 ? -1.168 0.954 10.188 1.00 98.81 321 TYR A N 1
ATOM 2611 C CA . TYR A 1 321 ? -0.932 2.273 10.784 1.00 98.81 321 TYR A CA 1
ATOM 2612 C C . TYR A 1 321 ? -2.072 2.696 11.718 1.00 98.81 321 TYR A C 1
ATOM 2614 O O . TYR A 1 321 ? -1.830 3.109 12.856 1.00 98.81 321 TYR A O 1
ATOM 2622 N N . ILE A 1 322 ? -3.316 2.571 11.248 1.00 98.75 322 ILE A N 1
ATOM 2623 C CA . ILE A 1 322 ? -4.514 2.958 12.003 1.00 98.75 322 ILE A CA 1
ATOM 2624 C C . ILE A 1 322 ? -4.717 2.045 13.221 1.00 98.75 322 ILE A C 1
ATOM 2626 O O . ILE A 1 322 ? -5.152 2.523 14.267 1.00 98.75 322 ILE A O 1
ATOM 2630 N N . SER A 1 323 ? -4.361 0.760 13.127 1.00 98.44 323 SER A N 1
ATOM 2631 C CA . SER A 1 323 ? -4.419 -0.181 14.253 1.00 98.44 323 SER A CA 1
ATOM 2632 C C . SER A 1 323 ? -3.285 0.005 15.264 1.00 98.44 323 SER A C 1
ATOM 2634 O O . SER A 1 323 ? -3.282 -0.658 16.299 1.00 98.44 323 SER A O 1
ATOM 2636 N N . GLY A 1 324 ? -2.314 0.878 14.978 1.00 98.25 324 GLY A N 1
ATOM 2637 C CA . GLY A 1 324 ? -1.147 1.097 15.828 1.00 98.25 324 GLY A CA 1
ATOM 2638 C C . GLY A 1 324 ? -0.142 -0.056 15.811 1.00 98.25 324 GLY A C 1
ATOM 2639 O O . GLY A 1 324 ? 0.659 -0.145 16.736 1.00 98.25 324 GLY A O 1
ATOM 2640 N N . ILE A 1 325 ? -0.171 -0.921 14.790 1.00 98.50 325 ILE A N 1
ATOM 2641 C CA . ILE A 1 325 ? 0.799 -2.011 14.621 1.00 98.50 325 ILE A CA 1
ATOM 2642 C C . ILE A 1 325 ? 2.032 -1.454 13.889 1.00 98.50 325 ILE A C 1
ATOM 2644 O O . ILE A 1 325 ? 1.908 -1.019 12.738 1.00 98.50 325 ILE A O 1
ATOM 2648 N N . PRO A 1 326 ? 3.224 -1.453 14.510 1.00 98.31 326 PRO A N 1
ATOM 2649 C CA . PRO A 1 326 ? 4.443 -0.977 13.865 1.00 98.31 326 PRO A CA 1
ATOM 2650 C C . PRO A 1 326 ? 4.825 -1.839 12.658 1.00 98.31 326 PRO A C 1
ATOM 2652 O O . PRO A 1 326 ? 4.777 -3.067 12.718 1.00 98.31 326 PRO A O 1
ATOM 2655 N N . ILE A 1 327 ? 5.241 -1.206 11.553 1.00 98.06 327 ILE A N 1
ATOM 2656 C CA . ILE A 1 327 ? 5.538 -1.946 10.316 1.00 98.06 327 ILE A CA 1
ATOM 2657 C C . ILE A 1 327 ? 6.655 -2.975 10.498 1.00 98.06 327 ILE A C 1
ATOM 2659 O O . ILE A 1 327 ? 6.543 -4.097 10.023 1.00 98.06 327 ILE A O 1
ATOM 2663 N N . ASN A 1 328 ? 7.683 -2.645 11.277 1.00 98.00 328 ASN A N 1
ATOM 2664 C CA . ASN A 1 328 ? 8.813 -3.524 11.571 1.00 98.00 328 ASN A CA 1
ATOM 2665 C C . ASN A 1 328 ? 8.427 -4.817 12.308 1.00 98.00 328 ASN A C 1
ATOM 2667 O O . ASN A 1 328 ? 9.239 -5.733 12.355 1.00 98.00 328 ASN A O 1
ATOM 2671 N N . GLU A 1 329 ? 7.225 -4.916 12.881 1.00 97.94 329 GLU A N 1
ATOM 2672 C CA . GLU A 1 329 ? 6.787 -6.144 13.546 1.00 97.94 329 GLU A CA 1
ATOM 2673 C C . GLU A 1 329 ? 6.261 -7.206 12.573 1.00 97.94 329 GLU A C 1
ATOM 2675 O O . GLU A 1 329 ? 6.292 -8.396 12.910 1.00 97.94 329 GLU A O 1
ATOM 2680 N N . PHE A 1 330 ? 5.774 -6.812 11.389 1.00 97.56 330 PHE A N 1
ATOM 2681 C CA . PHE A 1 330 ? 5.221 -7.744 10.395 1.00 97.56 330 PHE A CA 1
ATOM 2682 C C . PHE A 1 330 ? 6.027 -7.862 9.102 1.00 97.56 330 PHE A C 1
ATOM 2684 O O . PHE A 1 330 ? 5.665 -8.688 8.262 1.00 97.56 330 PHE A O 1
ATOM 2691 N N . LEU A 1 331 ? 7.075 -7.054 8.928 1.00 95.69 331 LEU A N 1
ATOM 2692 C CA . LEU A 1 331 ? 8.001 -7.164 7.800 1.00 95.69 331 LEU A CA 1
ATOM 2693 C C . LEU A 1 331 ? 8.843 -8.442 7.854 1.00 95.69 331 LEU A C 1
ATOM 2695 O O . LEU A 1 331 ? 9.238 -8.882 8.950 1.00 95.69 331 LEU A O 1
#

Sequence (331 aa):
MKTQSAVKSIRSHRKQTAAKSRQSTRKQTAVKSRRSPSKSRKQTAVKSRQSTSKSRKQTAVKSRQSTSKSRKQTAVKSRRSPSKSRKQTAVKSRRSPRKSRRSTKRSPIKKIKNESRRKNIRQKSKMGKVYIASMNLRGKWAESPDGAQKINVTSAQAKNSKNRRDFSPMTETWYKSPFDGTEFYNFEAFWQSGKVYDGIPEEKTKKFWKNVREPKRRYPGSKGMKVLYAKWDGNPDKMNWVDSRKNVYVPLYYDMMKDTEMANEWKKSVEQGVDVVIYDFDGPRLADGSVICKEVDLEFLREKINDTRFPFGHGYVVAAYISGIPINEFL

=== Feature glossary ===
Feature key, reading from the visual/contextual features back to the raw sequence:

Rendered structure images. Six rendered views show the 3D structure from the faces of a cube — i.e. along ±x, ±y, ±z. Rendering representation is drawn randomly per protein from cartoon (secondary-structure ribbons), sticks (backbone bonds), or molecular surface; coloring is either N→C rainbow (blue at the N-terminus through red at the C-terminus) or one color per chain.

Contact-map, Ramachandran, and PAE plots. The contact map is a binary N×N matrix image: pixel (i, j) is dark where Cα_i and Cα_j are within 8 Å and |i−j|>4. Because the |i−j|>4 filter removes local helical contacts, off-diagonal stripes parallel to the main diagonal indicate parallel β-sheets; stripes perpendicular to it indicate antiparallel β-sheets. The Ramachandran plot scatters every residue's (φ, ψ) pair against the sterically allowed regions. The PAE heatmap renders the predicted-aligned-error matrix.

InterPro / GO / CATH / organism. Database cross-references. InterPro integrates a dozen domain/family signature databases into unified entries with residue-range hits. GO terms attach function/process/location labels with evidence codes. CATH codes position the fold in a four-level structural taxonomy. Organism is the NCBI-taxonomy species name.

Nearest PDB structures. The Foldseek neighbor list gives the closest experimentally determined structures in the PDB, ranked by structural alignment. TM-score near 1 means near-identical fold; near 0.3 means only rough topology match. This is how one finds what a novel AlphaFold prediction most resembles in the solved-structure universe.

Predicted aligned error. PAE(i, j) answers: if I align the predicted and true structures on residue i, how far off (in Å) do I expect residue j to be? A block-diagonal PAE matrix with low values on the blocks and high values off-diagonal is the signature of a multi-domain protein with confidently predicted domains but uncertain inter-domain orientation.

Solvent-accessible surface area. Accessible surface area quantifies burial. A residue with SASA near zero is packed into the hydrophobic core; one with SASA >100 Å² sits on the surface. Computed here via the Shrake–Rupley numerical algorithm with a 1.4 Å probe.

B-factor. B-factor (Debye–Waller factor) reflects atomic displacement in the crystal lattice. It is an experimental observable (units Å²), not a prediction; low values mean the atom is pinned down, high values mean it moves or is heterogeneous across the crystal.

pLDDT. For AlphaFold models, the B-factor field carries pLDDT — the model's own estimate of local accuracy on a 0–100 scale. Regions with pLDDT<50 should be treated as essentially unmodeled; they often correspond to intrinsically disordered segments.

Backbone torsions (φ/ψ). φ (phi) and ψ (psi) are the two rotatable backbone dihedrals per residue: φ is the C(i-1)–N–Cα–C torsion, ψ is the N–Cα–C–N(i+1) torsion, both in degrees on (−180°, 180°]. α-helical residues cluster near (−60°, −45°); β-strand residues near (−120°, +130°). A Ramachandran plot is simply a scatter of (φ, ψ) for every residue.

Radius of gyration, Cα contacts, bounding box. Radius of gyration (Rg) is the root-mean-square distance of Cα atoms from their centroid — a single number for overall size and compactness. A globular domain of N residues has Rg ≈ 2.2·N^0.38 Å; an extended or disordered chain has a much larger Rg. The Cα contact count is the number of residue pairs whose Cα atoms are within 8 Å and are more than four positions apart in sequence — a standard proxy for tertiary packing density. The bounding box is the smallest axis-aligned box enclosing all Cα atoms.

Secondary structure (3-state, P-SEA). Three-state secondary structure (P-SEA) collapses the eight DSSP classes into helix (a), strand (b), and coil (c). P-SEA assigns these from Cα geometry alone — distances and angles — without requiring backbone oxygens, so it works on any Cα trace.

Secondary structure (8-state, DSSP). DSSP 8-state secondary structure assigns each residue one of H (α-helix), G (3₁₀-helix), I (π-helix), E (extended β-strand), B (isolated β-bridge), T (hydrogen-bonded turn), S (bend), or '-' (coil). The assignment is computed from backbone hydrogen-bond geometry via the Kabsch–Sander algorithm.

Foldseek 3Di. A 3Di character summarizes, for each residue, the relative orientation of the Cα frame of its nearest spatial neighbor. Because it encodes fold topology rather than chemistry, 3Di alignments detect remote structural similarity that sequence alignment misses.

mmCIF coordinates. The mmCIF block holds the 3D Cartesian coordinates of each backbone atom (N, Cα, C, O) in ångströms. mmCIF is the PDB's canonical archive format — a tagged-loop text representation of the atomic model.

Sequence. Sequence gives the chain of amino acids in standard one-letter code (A=alanine, C=cysteine, …, Y=tyrosine), read N→C. It is the only feature that is directly encoded by the gene; all structural features are derived from the folded form of this sequence.